Protein AF-0000000085028972 (afdb_homodimer)

Nearest PDB structures (foldseek):
  1zhv-assembly1_A  TM=8.668E-01  e=2.140E-11  Agrobacterium fabrum str. C58
  1zvp-assembly1_A  TM=7.893E-01  e=6.246E-07  Vibrio cholerae
  1zvp-assembly2_B  TM=7.884E-01  e=8.749E-07  Vibrio cholerae
  5gs9-assembly2_C  TM=8.565E-01  e=5.587E-06  Homo sapiens
  1zvp-assembly1_D  TM=7.682E-01  e=3.185E-06  Vibrio cholerae

Secondary structure (DSSP, 8-state):
--EEEE----EEEEE-S-STT---SSS-EEEEE-SS-EEEEEEGGG--S--SEEEEEEEEEEESSPPPTT-TTHHHHHHHHHHHTT---EEEE-SS-EEEEEEHHHHHHHHHHHHHTT-EE-/--EEEE----EEEEE-S-STT---SSS-EEEEE-SS-EEEEEEGGG--S--SEEEEEEEEEEESSPPPTT-TTHHHHHHHHHHHTT---EEEE-SS-EEEEEEHHHHHHHHHHHHHTT-EE-

InterPro domains:
  IPR016540 Uncharacterised conserved protein UCP008459 [PIRSF008459] (23-122)
  IPR027795 CASTOR, ACT domain [PF13840] (54-115)
  IPR045865 ACT-like domain [SSF55021] (1-54)
  IPR045865 ACT-like domain [SSF55021] (57-120)
  IPR051719 Cytosolic arginine sensor for mTORC1 [PTHR31131] (25-118)

Foldseek 3Di:
DWAKEWDPAWKKKFFAPDCVPADDPDADKDWDDDPVTTIIIGGPVRDDPHTPGMDTAKTKMWTPWFDDPPPPCPVVVLCVLCVVVVWDWDWDADRGTIMIMTGNVCVVVSVVSVVVVPYHYD/DWAKEWDPAWKKKFFAPDCVPADDPDADKDWDDDPVTTIIIGGPVRDDPHTPGMDTAKTKMWTPWFDDPPPPCPVVVLCVLCVVVVWDWDWDADRGTIMIMTGNVCVVVSVVSVVVVPYHYD

Structure (mmCIF, N/CA/C/O backbone):
data_AF-0000000085028972-model_v1
#
loop_
_entity.id
_entity.type
_entity.pdbx_description
1 polymer 'CASTOR ACT domain-containing protein'
#
loop_
_atom_site.group_PDB
_atom_site.id
_atom_site.type_symbol
_atom_site.label_atom_id
_atom_site.label_alt_id
_atom_site.label_comp_id
_atom_site.label_asym_id
_atom_site.label_entity_id
_atom_site.label_seq_id
_atom_site.pdbx_PDB_ins_code
_atom_site.Cartn_x
_atom_site.Cartn_y
_atom_site.Cartn_z
_atom_site.occupancy
_atom_site.B_iso_or_equiv
_atom_site.auth_seq_id
_atom_site.auth_comp_id
_atom_site.auth_asym_id
_atom_site.auth_atom_id
_atom_site.pdbx_PDB_model_num
ATOM 1 N N . MET A 1 1 ? -3.076 -4.469 -23.391 1 82.81 1 MET A N 1
ATOM 2 C CA . MET A 1 1 ? -1.844 -4.711 -22.656 1 82.81 1 MET A CA 1
ATOM 3 C C . MET A 1 1 ? -1.677 -3.695 -21.531 1 82.81 1 MET A C 1
ATOM 5 O O . MET A 1 1 ? -1.842 -2.494 -21.75 1 82.81 1 MET A O 1
ATOM 9 N N . MET A 1 2 ? -1.404 -4.203 -20.266 1 90.88 2 MET A N 1
ATOM 10 C CA . MET A 1 2 ? -1.214 -3.289 -19.156 1 90.88 2 MET A CA 1
ATOM 11 C C . MET A 1 2 ? 0.194 -2.701 -19.156 1 90.88 2 MET A C 1
ATOM 13 O O . MET A 1 2 ? 1.16 -3.398 -19.469 1 90.88 2 MET A O 1
ATOM 17 N N . ARG A 1 3 ? 0.329 -1.4 -18.922 1 95.19 3 ARG A N 1
ATOM 18 C CA . ARG A 1 3 ? 1.613 -0.709 -18.969 1 95.19 3 ARG A CA 1
ATOM 19 C C . ARG A 1 3 ? 2.068 -0.315 -17.562 1 95.19 3 ARG A C 1
ATOM 21 O O . ARG A 1 3 ? 1.25 0.074 -16.734 1 95.19 3 ARG A O 1
ATOM 28 N N . LEU A 1 4 ? 3.311 -0.374 -17.391 1 97.62 4 LEU A N 1
ATOM 29 C CA . LEU A 1 4 ? 3.973 0.024 -16.156 1 97.62 4 LEU A CA 1
ATOM 30 C C . LEU A 1 4 ? 4.895 1.215 -16.391 1 97.62 4 LEU A C 1
ATOM 32 O O . LEU A 1 4 ? 5.602 1.269 -17.406 1 97.62 4 LEU A O 1
ATOM 36 N N . LYS A 1 5 ? 4.828 2.211 -15.531 1 97.44 5 LYS A N 1
ATOM 37 C CA . LYS A 1 5 ? 5.684 3.391 -15.617 1 97.44 5 LYS A CA 1
ATOM 38 C C . LYS A 1 5 ? 6.727 3.396 -14.508 1 97.44 5 LYS A C 1
ATOM 40 O O . LYS A 1 5 ? 6.383 3.393 -13.328 1 97.44 5 LYS A O 1
ATOM 45 N N . LYS A 1 6 ? 7.969 3.469 -14.961 1 97.44 6 LYS A N 1
ATOM 46 C CA . LYS A 1 6 ? 9.078 3.541 -14.016 1 97.44 6 LYS A CA 1
ATOM 47 C C . LYS A 1 6 ? 9.156 4.922 -13.367 1 97.44 6 LYS A C 1
ATOM 49 O O . LYS A 1 6 ? 8.969 5.938 -14.039 1 97.44 6 LYS A O 1
ATOM 54 N N . MET A 1 7 ? 9.43 4.852 -12.078 1 97.25 7 MET A N 1
ATOM 55 C CA . MET A 1 7 ? 9.734 6.109 -11.398 1 97.25 7 MET A CA 1
ATOM 56 C C . MET A 1 7 ? 11.234 6.359 -11.359 1 97.25 7 MET A C 1
ATOM 58 O O . MET A 1 7 ? 12.016 5.438 -11.094 1 97.25 7 MET A O 1
ATOM 62 N N . ASP A 1 8 ? 11.641 7.504 -11.727 1 96 8 ASP A N 1
ATOM 63 C CA . ASP A 1 8 ? 13.055 7.863 -11.688 1 96 8 ASP A CA 1
ATOM 64 C C . ASP A 1 8 ? 13.422 8.477 -10.336 1 96 8 ASP A C 1
ATOM 66 O O . ASP A 1 8 ? 13.852 9.633 -10.266 1 96 8 ASP A O 1
ATOM 70 N N . LEU A 1 9 ? 13.273 7.754 -9.305 1 97.69 9 LEU A N 1
ATOM 71 C CA . LEU A 1 9 ? 13.555 8.18 -7.938 1 97.69 9 LEU A CA 1
ATOM 72 C C . LEU A 1 9 ? 14.242 7.078 -7.148 1 97.69 9 LEU A C 1
ATOM 74 O O . LEU A 1 9 ? 13.93 5.895 -7.324 1 97.69 9 LEU A O 1
ATOM 78 N N . ASP A 1 10 ? 15.25 7.457 -6.375 1 98.5 10 ASP A N 1
ATOM 79 C CA . ASP A 1 10 ? 15.75 6.582 -5.32 1 98.5 10 ASP A CA 1
ATOM 80 C C . ASP A 1 10 ? 14.93 6.75 -4.039 1 98.5 10 ASP A C 1
ATOM 82 O O . ASP A 1 10 ? 14.766 7.867 -3.541 1 98.5 10 ASP A O 1
ATOM 86 N N . LEU A 1 11 ? 14.484 5.617 -3.537 1 98.69 11 LEU A N 1
ATOM 87 C CA . LEU A 1 11 ? 13.539 5.719 -2.428 1 98.69 11 LEU A CA 1
ATOM 88 C C . LEU A 1 11 ? 14.086 5.023 -1.186 1 98.69 11 LEU A C 1
ATOM 90 O O . LEU A 1 11 ? 14.914 4.117 -1.289 1 98.69 11 LEU A O 1
ATOM 94 N N . THR A 1 12 ? 13.703 5.48 -0.103 1 98.56 12 THR A N 1
ATOM 95 C CA . THR A 1 12 ? 13.977 4.918 1.215 1 98.56 12 THR A CA 1
ATOM 96 C C . THR A 1 12 ? 12.68 4.59 1.946 1 98.56 12 THR A C 1
ATOM 98 O O . THR A 1 12 ? 11.719 5.355 1.893 1 98.56 12 THR A O 1
ATOM 101 N N . VAL A 1 13 ? 12.609 3.424 2.508 1 98.19 13 VAL A N 1
ATOM 102 C CA . VAL A 1 13 ? 11.555 3.047 3.438 1 98.19 13 VAL A CA 1
ATOM 103 C C . VAL A 1 13 ? 12.062 3.164 4.875 1 98.19 13 VAL A C 1
ATOM 105 O O . VAL A 1 13 ? 13.102 2.598 5.219 1 98.19 13 VAL A O 1
ATOM 108 N N . CYS A 1 14 ? 11.328 3.898 5.73 1 98.25 14 CYS A N 1
ATOM 109 C CA . CYS A 1 14 ? 11.812 4.07 7.094 1 98.25 14 CYS A CA 1
ATOM 110 C C . CYS A 1 14 ? 10.656 4.281 8.062 1 98.25 14 CYS A C 1
ATOM 112 O O . CYS A 1 14 ? 9.508 4.418 7.648 1 98.25 14 CYS A O 1
ATOM 114 N N . LYS A 1 15 ? 10.977 4.156 9.328 1 98 15 LYS A N 1
ATOM 115 C CA . LYS A 1 15 ? 10.094 4.523 10.422 1 98 15 LYS A CA 1
ATOM 116 C C . LYS A 1 15 ? 10.547 5.816 11.094 1 98 15 LYS A C 1
ATOM 118 O O . LYS A 1 15 ? 11.75 6.02 11.312 1 98 15 LYS A O 1
ATOM 123 N N . VAL A 1 16 ? 9.57 6.688 11.344 1 98 16 VAL A N 1
ATOM 124 C CA . VAL A 1 16 ? 9.914 7.941 12.008 1 98 16 VAL A CA 1
ATOM 12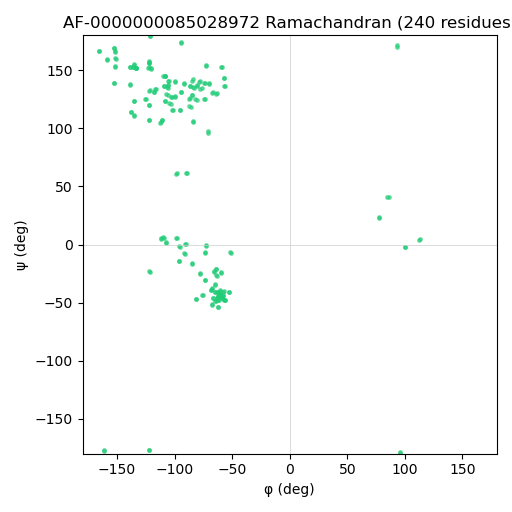5 C C . VAL A 1 16 ? 9.102 8.078 13.297 1 98 16 VAL A C 1
ATOM 127 O O . VAL A 1 16 ? 8 7.531 13.406 1 98 16 VAL A O 1
ATOM 130 N N . PRO A 1 17 ? 9.617 8.781 14.266 1 97.06 17 PRO A N 1
ATOM 131 C CA . PRO A 1 17 ? 8.93 8.906 15.555 1 97.06 17 PRO A CA 1
ATOM 132 C C . PRO A 1 17 ? 7.773 9.898 15.516 1 97.06 17 PRO A C 1
ATOM 134 O O . PRO A 1 17 ? 6.855 9.82 16.328 1 97.06 17 PRO A O 1
ATOM 137 N N . THR A 1 18 ? 7.793 10.859 14.617 1 95.81 18 THR A N 1
ATOM 138 C CA . THR A 1 18 ? 6.762 11.891 14.547 1 95.81 18 THR A CA 1
ATOM 139 C C . THR A 1 18 ? 6.617 12.414 13.117 1 95.81 18 THR A C 1
ATOM 141 O O . THR A 1 18 ? 7.566 12.367 12.336 1 95.81 18 THR A O 1
ATOM 144 N N . ILE A 1 19 ? 5.492 12.867 12.836 1 94.44 19 ILE A N 1
ATOM 145 C CA . ILE A 1 19 ? 5.219 13.414 11.508 1 94.44 19 ILE A CA 1
ATOM 146 C C . ILE A 1 19 ? 5.66 14.875 11.453 1 94.44 19 ILE A C 1
ATOM 148 O O . ILE A 1 19 ? 5.797 15.453 10.375 1 94.44 19 ILE A O 1
ATOM 152 N N . ARG A 1 20 ? 5.871 15.484 12.594 1 89.06 20 ARG A N 1
ATOM 153 C CA . ARG A 1 20 ? 6.09 16.922 12.711 1 89.06 20 ARG A CA 1
ATOM 154 C C . ARG A 1 20 ? 7.387 17.328 12.031 1 89.06 20 ARG A C 1
ATOM 156 O O . ARG A 1 20 ? 7.527 18.484 11.594 1 89.06 20 ARG A O 1
ATOM 163 N N . GLU A 1 21 ? 8.297 16.469 11.852 1 87.38 21 GLU A N 1
ATOM 164 C CA . GLU A 1 21 ? 9.594 16.828 11.297 1 87.38 21 GLU A CA 1
ATOM 165 C C . GLU A 1 21 ? 9.641 16.562 9.789 1 87.38 21 GLU A C 1
ATOM 167 O O . GLU A 1 21 ? 10.641 16.859 9.133 1 87.38 21 GLU A O 1
ATOM 172 N N . LEU A 1 22 ? 8.57 16.047 9.266 1 92.31 22 LEU A N 1
ATOM 173 C CA . LEU A 1 22 ? 8.547 15.711 7.852 1 92.31 22 LEU A CA 1
ATOM 174 C C . LEU A 1 22 ? 8.141 16.906 7.004 1 92.31 22 LEU A C 1
ATOM 176 O O . LEU A 1 22 ? 7.305 17.719 7.422 1 92.31 22 LEU A O 1
ATOM 180 N N . THR A 1 23 ? 8.812 17.109 5.938 1 90.12 23 THR A N 1
ATOM 181 C CA . THR A 1 23 ? 8.406 18.078 4.926 1 90.12 23 THR A CA 1
ATOM 182 C C . THR A 1 23 ? 7.391 17.469 3.965 1 90.12 23 THR A C 1
ATOM 184 O O . THR A 1 23 ? 7.762 16.734 3.053 1 90.12 23 THR A O 1
ATOM 187 N N . LEU A 1 24 ? 6.141 17.875 4.121 1 92.81 24 LEU A N 1
ATOM 188 C CA . LEU A 1 24 ? 5.082 17.156 3.414 1 92.81 24 LEU A CA 1
ATOM 189 C C . LEU A 1 24 ? 4.492 18.031 2.307 1 92.81 24 LEU A C 1
ATOM 191 O O . LEU A 1 24 ? 3.537 17.625 1.638 1 92.81 24 LEU A O 1
ATOM 195 N N . ASP A 1 25 ? 5.066 19.172 2.066 1 88.62 25 ASP A N 1
ATOM 196 C CA . ASP A 1 25 ? 4.48 20.094 1.103 1 88.62 25 ASP A CA 1
ATOM 197 C C . ASP A 1 25 ? 5.051 19.875 -0.296 1 88.62 25 ASP A C 1
ATOM 199 O O . ASP A 1 25 ? 4.555 20.422 -1.274 1 88.62 25 ASP A O 1
ATOM 203 N N . GLN A 1 26 ? 6.039 19.047 -0.382 1 89.56 26 GLN A N 1
ATOM 204 C CA . GLN A 1 26 ? 6.625 18.766 -1.689 1 89.56 26 GLN A CA 1
ATOM 205 C C . GLN A 1 26 ? 7.223 17.375 -1.744 1 89.56 26 GLN A C 1
ATOM 207 O O . GLN A 1 26 ? 7.457 16.75 -0.706 1 89.56 26 GLN A O 1
ATOM 212 N N . GLY A 1 27 ? 7.391 16.906 -3.02 1 94.31 27 GLY A N 1
ATOM 213 C CA . GLY A 1 27 ? 8.102 15.648 -3.215 1 94.31 27 GLY A CA 1
ATOM 214 C C . GLY A 1 27 ? 7.172 14.453 -3.34 1 94.31 27 GLY A C 1
ATOM 215 O O . GLY A 1 27 ? 5.957 14.617 -3.479 1 94.31 27 GLY A O 1
ATOM 216 N N . PHE A 1 28 ? 7.719 13.297 -3.484 1 98 28 PHE A N 1
ATOM 217 C CA . PHE A 1 28 ? 7.09 11.984 -3.609 1 98 28 PHE A CA 1
ATOM 218 C C . PHE A 1 28 ? 7.227 11.195 -2.316 1 98 28 PHE A C 1
ATOM 220 O O . PHE A 1 28 ? 8.336 10.961 -1.838 1 98 28 PHE A O 1
ATOM 227 N N . TYR A 1 29 ? 6.062 10.789 -1.719 1 98.5 29 TYR A N 1
ATOM 228 C CA . TYR A 1 29 ? 6.18 10.016 -0.49 1 98.5 29 TYR A CA 1
ATOM 229 C C . TYR A 1 29 ? 4.91 9.211 -0.226 1 98.5 29 TYR A C 1
ATOM 231 O O . TYR A 1 29 ? 3.854 9.508 -0.792 1 98.5 29 TYR A O 1
ATOM 239 N N . PHE A 1 30 ? 5.012 8.227 0.544 1 98.69 30 PHE A N 1
ATOM 240 C CA . PHE A 1 30 ? 3.924 7.469 1.151 1 98.69 30 PHE A CA 1
ATOM 241 C C . PHE A 1 30 ? 4.082 7.414 2.666 1 98.69 30 PHE A C 1
ATOM 243 O O . PHE A 1 30 ? 5.137 7.016 3.17 1 98.69 30 PHE A O 1
ATOM 250 N N . ILE A 1 31 ? 3.068 7.824 3.357 1 98.5 31 ILE A N 1
ATOM 251 C CA . ILE A 1 31 ? 3.082 7.785 4.816 1 98.5 31 ILE A CA 1
ATOM 252 C C . ILE A 1 31 ? 1.978 6.863 5.32 1 98.5 31 ILE A C 1
ATOM 254 O O . ILE A 1 31 ? 0.859 6.879 4.801 1 98.5 31 ILE A O 1
ATOM 258 N N . GLY A 1 32 ? 2.309 6.023 6.18 1 98.38 32 GLY A N 1
ATOM 259 C CA . GLY A 1 32 ? 1.336 5.238 6.922 1 98.38 32 GLY A CA 1
ATOM 260 C C . GLY A 1 32 ? 1.451 5.406 8.422 1 98.38 32 GLY A C 1
ATOM 261 O O . GLY A 1 32 ? 2.443 4.992 9.023 1 98.38 32 GLY A O 1
ATOM 262 N N . ARG A 1 33 ? 0.514 6.105 9.008 1 98.19 33 ARG A N 1
ATOM 263 C CA . ARG A 1 33 ? 0.41 6.176 10.469 1 98.19 33 ARG A CA 1
ATOM 264 C C . ARG A 1 33 ? -0.585 5.148 10.992 1 98.19 33 ARG A C 1
ATOM 266 O O . ARG A 1 33 ? -1.771 5.195 10.656 1 98.19 33 ARG A O 1
ATOM 273 N N . THR A 1 34 ? -0.071 4.234 11.75 1 97.56 34 THR A N 1
ATOM 274 C CA . THR A 1 34 ? -0.887 3.176 12.336 1 97.56 34 THR A CA 1
ATOM 275 C C . THR A 1 34 ? -0.775 3.188 13.859 1 97.56 34 THR A C 1
ATOM 277 O O . THR A 1 34 ? -0.253 4.141 14.438 1 97.56 34 THR A O 1
ATOM 280 N N . ASP A 1 35 ? -1.443 2.195 14.484 1 96.12 35 ASP A N 1
ATOM 281 C CA . ASP A 1 35 ? -1.335 2.074 15.93 1 96.12 35 ASP A CA 1
ATOM 282 C C . ASP A 1 35 ? 0.04 1.548 16.344 1 96.12 35 ASP A C 1
ATOM 284 O O . ASP A 1 35 ? 0.39 1.555 17.516 1 96.12 35 ASP A O 1
ATOM 288 N N . GLU A 1 36 ? 0.914 1.255 15.367 1 95.5 36 GLU A N 1
ATOM 289 C CA . GLU A 1 36 ? 2.17 0.588 15.695 1 95.5 36 GLU A CA 1
ATOM 290 C C . GLU A 1 36 ? 3.369 1.419 15.25 1 95.5 36 GLU A C 1
ATOM 292 O O . GLU A 1 36 ? 4.461 1.293 15.812 1 95.5 36 GLU A O 1
ATOM 297 N N . GLU A 1 37 ? 3.133 2.229 14.32 1 97.31 37 GLU A N 1
ATOM 298 C CA . GLU A 1 37 ? 4.277 2.914 13.727 1 97.31 37 GLU A CA 1
ATOM 299 C C . GLU A 1 37 ? 3.834 4.102 12.883 1 97.31 37 GLU A C 1
ATOM 301 O O . GLU A 1 37 ? 2.641 4.281 12.625 1 97.31 37 GLU A O 1
ATOM 306 N N . ILE A 1 38 ? 4.816 4.914 12.555 1 98 38 ILE A N 1
ATOM 307 C CA . ILE A 1 38 ? 4.746 5.812 11.406 1 98 38 ILE A CA 1
ATOM 308 C C . ILE A 1 38 ? 5.742 5.363 10.336 1 98 38 ILE A C 1
ATOM 310 O O . ILE A 1 38 ? 6.953 5.539 10.5 1 98 38 ILE A O 1
ATOM 314 N N . SER A 1 39 ? 5.203 4.773 9.305 1 98.12 39 SER A N 1
ATOM 315 C CA . SER A 1 39 ? 5.996 4.305 8.18 1 98.12 39 SER A CA 1
ATOM 316 C C . SER A 1 39 ? 6.102 5.375 7.094 1 98.12 39 SER A C 1
ATOM 318 O O . SER A 1 39 ? 5.121 6.059 6.797 1 98.12 39 SER A O 1
ATOM 320 N N . LEU A 1 40 ? 7.281 5.508 6.535 1 98.31 40 LEU A N 1
ATOM 321 C CA . LEU A 1 40 ? 7.52 6.527 5.516 1 98.31 40 LEU A CA 1
ATOM 322 C C . LEU A 1 40 ? 8.312 5.953 4.348 1 98.31 40 LEU A C 1
ATOM 324 O O . LEU A 1 40 ? 9.328 5.281 4.551 1 98.31 40 LEU A O 1
ATOM 328 N N . VAL A 1 41 ? 7.797 6.059 3.197 1 98.62 41 VAL A N 1
ATOM 329 C CA . VAL A 1 41 ? 8.555 5.93 1.957 1 98.62 41 VAL A CA 1
ATOM 330 C C . VAL A 1 41 ? 8.797 7.312 1.357 1 98.62 41 VAL A C 1
ATOM 332 O O . VAL A 1 41 ? 7.859 8.094 1.188 1 98.62 41 VAL A O 1
ATOM 335 N N . CYS A 1 42 ? 10.016 7.648 1.064 1 98.44 42 CYS A N 1
ATOM 336 C CA . CYS A 1 42 ? 10.32 8.953 0.485 1 98.44 42 CYS A CA 1
ATOM 337 C C . CYS A 1 42 ? 11.578 8.891 -0.368 1 98.44 42 CYS A C 1
ATOM 339 O O . CYS A 1 42 ? 12.242 7.855 -0.426 1 98.44 42 CYS A O 1
ATOM 341 N N . GLU A 1 43 ? 11.781 10 -1.112 1 98.19 43 GLU A N 1
ATOM 342 C CA . GLU A 1 43 ? 13.055 10.109 -1.817 1 98.19 43 GLU A CA 1
ATOM 343 C C . GLU A 1 43 ? 14.234 10.008 -0.851 1 98.19 43 GLU A C 1
ATOM 345 O O . GLU A 1 43 ? 14.227 10.633 0.21 1 98.19 43 GLU A O 1
ATOM 350 N N . THR A 1 44 ? 15.195 9.273 -1.229 1 98.12 44 THR A N 1
ATOM 351 C CA . THR A 1 44 ? 16.297 8.961 -0.333 1 98.12 44 THR A CA 1
ATOM 352 C C . THR A 1 44 ? 16.969 10.242 0.168 1 98.12 44 THR A C 1
ATOM 354 O O . THR A 1 44 ? 17.312 10.352 1.347 1 98.12 44 THR A O 1
ATOM 357 N N . ASP A 1 45 ? 17.141 11.234 -0.653 1 96.31 45 ASP A N 1
ATOM 358 C CA . ASP A 1 45 ? 17.828 12.477 -0.293 1 96.31 45 ASP A CA 1
ATOM 359 C C . ASP A 1 45 ? 16.953 13.336 0.619 1 96.31 45 ASP A C 1
ATOM 361 O O . ASP A 1 45 ? 17.422 14.32 1.188 1 96.31 45 ASP A O 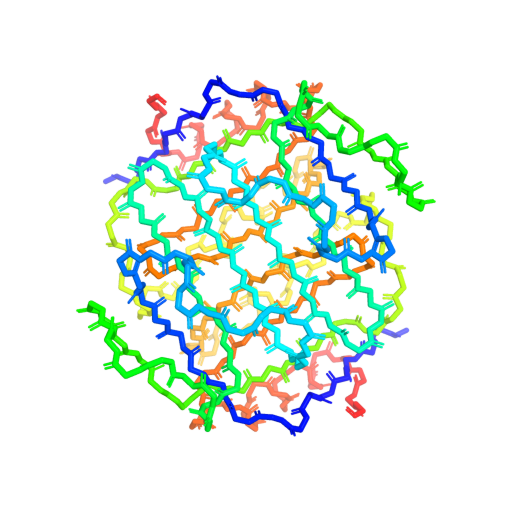1
ATOM 365 N N . ARG A 1 46 ? 15.727 12.93 0.82 1 95.88 46 ARG A N 1
ATOM 366 C CA . ARG A 1 46 ? 14.812 13.695 1.656 1 95.88 46 ARG A CA 1
ATOM 367 C C . ARG A 1 46 ? 14.484 12.938 2.941 1 95.88 46 ARG A C 1
ATOM 369 O O . ARG A 1 46 ? 13.633 13.367 3.721 1 95.88 46 ARG A O 1
ATOM 376 N N . THR A 1 47 ? 15.086 11.867 3.15 1 96.75 47 THR A N 1
ATOM 377 C CA . THR A 1 47 ? 14.828 11.055 4.332 1 96.75 47 THR A CA 1
ATOM 378 C C . THR A 1 47 ? 15.211 11.805 5.602 1 96.75 47 THR A C 1
ATOM 380 O O . THR A 1 47 ? 16.312 12.367 5.688 1 96.75 47 THR A O 1
ATOM 383 N N . PRO A 1 48 ? 14.297 11.82 6.523 1 96.19 48 PRO A N 1
A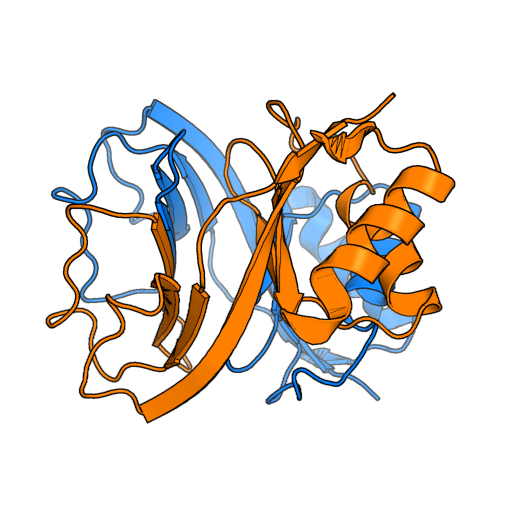TOM 384 C CA . PRO A 1 48 ? 14.617 12.508 7.777 1 96.19 48 PRO A CA 1
ATOM 385 C C . PRO A 1 48 ? 15.844 11.914 8.477 1 96.19 48 PRO A C 1
ATOM 387 O O . PRO A 1 48 ? 16.109 10.719 8.359 1 96.19 48 PRO A O 1
ATOM 390 N N . ALA A 1 49 ? 16.484 12.781 9.227 1 93.44 49 ALA A N 1
ATOM 391 C CA . ALA A 1 49 ? 17.688 12.359 9.945 1 93.44 49 ALA A CA 1
ATOM 392 C C . ALA A 1 49 ? 17.344 11.477 11.133 1 93.44 49 ALA A C 1
ATOM 394 O O . ALA A 1 49 ? 18.094 10.57 11.492 1 93.44 49 ALA A O 1
ATOM 395 N N . ASN A 1 50 ? 16.219 11.672 11.742 1 95.06 50 ASN A N 1
ATOM 396 C CA . ASN A 1 50 ? 15.836 10.977 12.961 1 95.06 50 ASN A CA 1
ATOM 397 C C . ASN A 1 50 ? 14.914 9.797 12.672 1 95.06 50 ASN A C 1
ATOM 399 O O . ASN A 1 50 ? 13.828 9.695 13.242 1 95.06 50 ASN A O 1
ATOM 403 N N . THR A 1 51 ? 15.406 8.867 11.922 1 97.19 51 THR A N 1
ATOM 404 C CA . THR A 1 51 ? 14.633 7.656 11.672 1 97.19 51 THR A CA 1
ATOM 405 C C . THR A 1 51 ? 14.828 6.645 12.797 1 97.19 51 THR A C 1
ATOM 407 O O . THR A 1 51 ? 15.914 6.559 13.375 1 97.19 51 THR A O 1
ATOM 410 N N . LEU A 1 52 ? 13.758 5.969 13.125 1 97.69 52 LEU A N 1
ATOM 411 C CA . LEU A 1 52 ? 13.859 4.863 14.07 1 97.69 52 LEU A CA 1
ATOM 412 C C . LEU A 1 52 ? 14.453 3.627 13.414 1 97.69 52 LEU A C 1
ATOM 414 O O . LEU A 1 52 ? 15.219 2.893 14.039 1 97.69 52 LEU A O 1
ATOM 418 N N . GLU A 1 53 ? 14.047 3.279 12.234 1 97.25 53 GLU A N 1
ATOM 419 C CA . GLU A 1 53 ? 14.539 2.256 11.32 1 97.25 53 GLU A CA 1
ATOM 420 C C . GLU A 1 53 ? 14.555 2.762 9.875 1 97.25 53 GLU A C 1
ATOM 422 O O . GLU A 1 53 ? 13.797 3.666 9.523 1 97.25 53 GLU A O 1
ATOM 427 N N . ARG A 1 54 ? 15.445 2.178 9.141 1 97.19 54 ARG A N 1
ATOM 428 C CA . ARG A 1 54 ? 15.625 2.703 7.785 1 97.19 54 ARG A CA 1
ATOM 429 C C . ARG A 1 54 ? 16.141 1.62 6.844 1 97.19 54 ARG A C 1
ATOM 431 O O . ARG 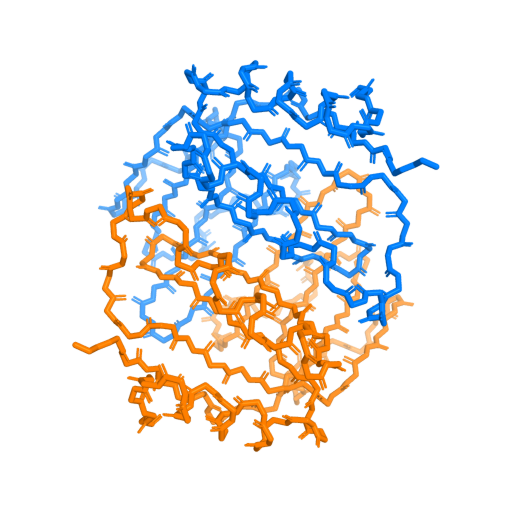A 1 54 ? 16.953 0.782 7.234 1 97.19 54 ARG A O 1
ATOM 438 N N . ASP A 1 55 ? 15.656 1.572 5.707 1 97.19 55 ASP A N 1
ATOM 439 C CA . ASP A 1 55 ? 16.078 0.677 4.637 1 97.19 55 ASP A CA 1
ATOM 440 C C . ASP A 1 55 ? 16.141 1.409 3.299 1 97.19 55 ASP A C 1
ATOM 442 O O . ASP A 1 55 ? 15.109 1.849 2.781 1 97.19 55 ASP A O 1
ATOM 446 N N . ASP A 1 56 ? 17.281 1.571 2.738 1 97.81 56 ASP A N 1
ATOM 447 C CA . ASP A 1 56 ? 17.516 2.318 1.505 1 97.81 56 ASP A CA 1
ATOM 448 C C . ASP A 1 56 ? 17.5 1.392 0.292 1 97.81 56 ASP A C 1
ATOM 450 O O . ASP A 1 56 ? 17.422 0.169 0.438 1 97.81 56 ASP A O 1
ATOM 454 N N . GLY A 1 57 ? 17.578 2.004 -0.869 1 98.06 57 GLY A N 1
ATOM 455 C CA . GLY A 1 57 ? 17.828 1.273 -2.098 1 98.06 57 GLY A CA 1
ATOM 456 C C . GLY A 1 57 ? 16.578 0.694 -2.727 1 98.06 57 GLY A C 1
ATOM 457 O O . GLY A 1 57 ? 16.578 -0.451 -3.184 1 98.06 57 GLY A O 1
ATOM 458 N N . TRP A 1 58 ? 15.586 1.456 -2.701 1 98.25 58 TRP A N 1
ATOM 459 C CA . TRP A 1 58 ? 14.336 1.021 -3.328 1 98.25 58 TRP A CA 1
ATOM 460 C C . TRP A 1 58 ? 14.07 1.807 -4.609 1 98.25 58 TRP A C 1
ATOM 462 O O . TRP A 1 58 ? 14.422 2.984 -4.707 1 98.25 58 TRP A O 1
ATOM 472 N N . LYS A 1 59 ? 13.508 1.145 -5.551 1 98.69 59 LYS A N 1
ATOM 473 C CA . LYS A 1 59 ? 12.969 1.71 -6.785 1 98.69 59 LYS A CA 1
ATOM 474 C C . LYS A 1 59 ? 11.492 1.382 -6.941 1 98.69 59 LYS A C 1
ATOM 476 O O . LYS A 1 59 ? 11 0.408 -6.363 1 98.69 59 LYS A O 1
ATOM 481 N N . ALA A 1 60 ? 10.828 2.219 -7.707 1 98.62 60 ALA A N 1
ATOM 482 C CA . ALA A 1 60 ? 9.391 2.014 -7.805 1 98.62 60 ALA A CA 1
ATOM 483 C C . ALA A 1 60 ? 8.922 2.078 -9.258 1 98.62 60 ALA A C 1
ATOM 485 O O . ALA A 1 60 ? 9.562 2.723 -10.094 1 98.62 60 ALA A O 1
ATOM 486 N N . PHE A 1 61 ? 7.859 1.392 -9.539 1 98.5 61 PHE A N 1
ATOM 487 C CA . PHE A 1 61 ? 7.043 1.572 -10.734 1 98.5 61 PHE A CA 1
ATOM 488 C C . PHE A 1 61 ? 5.562 1.562 -10.391 1 98.5 61 PHE A C 1
ATOM 490 O O . PHE A 1 61 ? 5.176 1.104 -9.312 1 98.5 61 PHE A O 1
ATOM 497 N N . ARG A 1 62 ? 4.809 2.158 -11.164 1 97.75 62 ARG A N 1
ATOM 498 C CA . ARG A 1 62 ? 3.361 2.133 -10.969 1 97.75 62 ARG A CA 1
ATOM 499 C C . ARG A 1 62 ? 2.656 1.567 -12.203 1 97.75 62 ARG A C 1
ATOM 501 O O . ARG A 1 62 ? 3.23 1.527 -13.289 1 97.75 62 ARG A O 1
ATOM 508 N N . ILE A 1 63 ? 1.459 1.069 -12.008 1 95.31 63 ILE A N 1
ATOM 509 C CA . ILE A 1 63 ? 0.593 0.704 -13.125 1 95.31 63 ILE A CA 1
ATOM 510 C C . ILE A 1 63 ? 0.039 1.966 -13.781 1 95.31 63 ILE A C 1
ATOM 512 O O . ILE A 1 63 ? -0.545 2.818 -13.109 1 95.31 63 ILE A O 1
ATOM 516 N N . GLU A 1 64 ? 0.256 2.062 -15.062 1 93.69 64 GLU A N 1
ATOM 517 C CA . GLU A 1 64 ? -0.173 3.264 -15.773 1 93.69 64 GLU A CA 1
ATOM 518 C C . GLU A 1 64 ? -1.694 3.33 -15.875 1 93.69 64 GLU A C 1
ATOM 520 O O . GLU A 1 64 ? -2.344 2.338 -16.219 1 93.69 64 GLU A O 1
ATOM 525 N N . GLY A 1 65 ? -2.203 4.516 -15.664 1 87.25 65 GLY A N 1
ATOM 526 C CA . GLY A 1 65 ? -3.635 4.75 -15.75 1 87.25 65 GLY A CA 1
ATOM 527 C C . GLY A 1 65 ? -4.344 4.633 -14.414 1 87.25 65 GLY A C 1
ATOM 528 O O . GLY A 1 65 ? -3.713 4.34 -13.398 1 87.25 65 GLY A O 1
ATOM 529 N N . ILE A 1 66 ? -5.656 5.07 -14.484 1 83.19 66 ILE A N 1
ATOM 530 C CA . ILE A 1 66 ? -6.516 4.961 -13.305 1 83.19 66 ILE A CA 1
ATOM 531 C C . ILE A 1 66 ? -7.156 3.576 -13.258 1 83.19 66 ILE A C 1
ATOM 533 O O . ILE A 1 66 ? -7.746 3.125 -14.242 1 83.19 66 ILE A O 1
ATOM 537 N N . LEU A 1 67 ? -6.824 2.904 -12.195 1 80.31 67 LEU A N 1
ATOM 538 C CA . LEU A 1 67 ? -7.414 1.584 -12 1 80.31 67 LEU A CA 1
ATOM 539 C C . LEU A 1 67 ? -8.758 1.688 -11.289 1 80.31 67 LEU A C 1
ATOM 541 O O . LEU A 1 67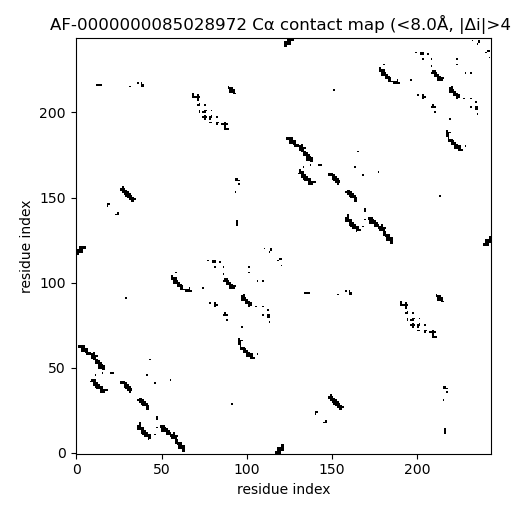 ? -8.922 2.502 -10.375 1 80.31 67 LEU A O 1
ATOM 545 N N . ASP A 1 68 ? -9.688 1.103 -11.922 1 75.69 68 ASP A N 1
ATOM 546 C CA . ASP A 1 68 ? -10.945 0.963 -11.203 1 75.69 68 ASP A CA 1
ATOM 547 C C . ASP A 1 68 ? -10.805 0.001 -10.031 1 75.69 68 ASP A C 1
ATOM 549 O O . ASP A 1 68 ? -10.164 -1.046 -10.148 1 75.69 68 ASP A O 1
ATOM 553 N N . PHE A 1 69 ? -11.266 0.444 -8.836 1 70.06 69 PHE A N 1
ATOM 554 C CA . PHE A 1 69 ? -11.203 -0.386 -7.641 1 70.06 69 PHE A CA 1
ATOM 555 C C . PHE A 1 69 ? -11.797 -1.766 -7.906 1 70.06 69 PHE A C 1
ATOM 557 O O . PHE A 1 69 ? -11.539 -2.711 -7.16 1 70.06 69 PHE A O 1
ATOM 564 N N . SER A 1 70 ? -12.305 -1.795 -9.016 1 62.75 70 SER A N 1
ATOM 565 C CA . SER A 1 70 ? -12.977 -3.047 -9.344 1 62.75 70 SER A CA 1
ATOM 566 C C . SER A 1 70 ? -12.062 -3.973 -10.141 1 62.75 70 SER A C 1
ATOM 568 O O . SER A 1 70 ? -12.352 -5.16 -10.289 1 62.75 70 SER A O 1
ATOM 570 N N . LEU A 1 71 ? -11.07 -3.379 -10.57 1 71.19 71 LEU A N 1
ATOM 571 C CA . LEU A 1 71 ? -10.18 -4.273 -11.312 1 71.19 71 LEU A CA 1
ATOM 572 C C . LEU A 1 71 ? -9.477 -5.242 -10.367 1 71.19 71 LEU A C 1
ATOM 574 O O . LEU A 1 71 ? -8.375 -4.969 -9.898 1 71.19 71 LEU A O 1
ATOM 578 N N . ILE A 1 72 ? -10.055 -6.34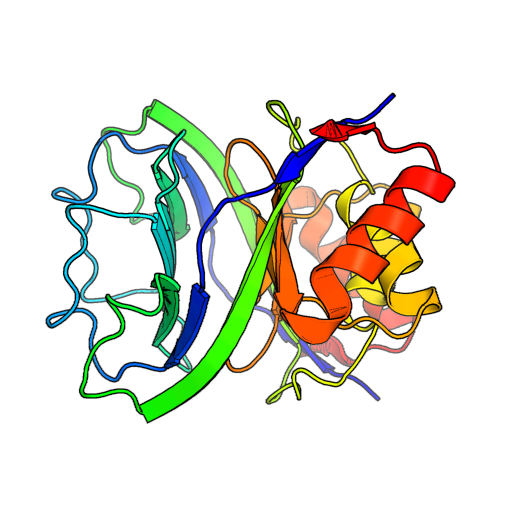4 -10.289 1 82.12 72 ILE A N 1
ATOM 579 C CA . ILE A 1 72 ? -9.727 -7.398 -9.336 1 82.12 72 ILE A CA 1
ATOM 580 C C . ILE A 1 72 ? -8.516 -8.188 -9.828 1 82.12 72 ILE A C 1
ATOM 582 O O . ILE A 1 72 ? -8.445 -8.562 -11 1 82.12 72 ILE A O 1
ATOM 586 N N . GLY A 1 73 ? -7.504 -8.25 -8.992 1 90.38 73 GLY A N 1
ATOM 587 C CA . GLY A 1 73 ? -6.473 -9.25 -9.195 1 90.38 73 GLY A CA 1
ATOM 588 C C . GLY A 1 73 ? -5.23 -8.695 -9.867 1 90.38 73 GLY A C 1
ATOM 589 O O . GLY A 1 73 ? -4.273 -9.438 -10.117 1 90.38 73 GLY A O 1
ATOM 590 N N . ILE A 1 74 ? -5.242 -7.453 -10.203 1 91.62 74 ILE A N 1
ATOM 591 C CA . ILE A 1 74 ? -4.098 -6.867 -10.891 1 91.62 74 ILE A CA 1
ATOM 592 C C . ILE A 1 74 ? -2.863 -6.934 -10 1 91.62 74 ILE A C 1
ATOM 594 O O . ILE A 1 74 ? -1.82 -7.449 -10.406 1 91.62 74 ILE A O 1
ATOM 598 N N . LEU A 1 75 ? -3.02 -6.41 -8.805 1 94.12 75 LEU A N 1
ATOM 599 C CA . LEU A 1 75 ? -1.89 -6.438 -7.883 1 94.12 75 LEU A CA 1
ATOM 600 C C . LEU A 1 75 ? -1.46 -7.871 -7.594 1 94.12 75 LEU A C 1
ATOM 602 O O . LEU A 1 75 ? -0.264 -8.164 -7.508 1 94.12 75 LEU A O 1
ATOM 606 N N . SER A 1 76 ? -2.424 -8.742 -7.453 1 94.75 76 SER A N 1
ATOM 607 C CA . SER A 1 76 ? -2.125 -10.148 -7.18 1 94.75 76 SER A CA 1
ATOM 608 C C . SER A 1 76 ? -1.297 -10.766 -8.297 1 94.75 76 SER A C 1
ATOM 610 O O . SER A 1 76 ? -0.358 -11.523 -8.039 1 94.75 76 SER A O 1
ATOM 612 N N . LYS A 1 77 ? -1.651 -10.492 -9.469 1 95.06 77 LYS A N 1
ATOM 613 C CA . LYS A 1 77 ? -0.935 -11.047 -10.617 1 95.06 77 LYS A CA 1
ATOM 614 C C . LYS A 1 77 ? 0.5 -10.523 -10.672 1 95.06 77 LYS A C 1
ATOM 616 O O . LYS A 1 77 ? 1.441 -11.312 -10.812 1 95.06 77 LYS A O 1
ATOM 621 N N . LEU A 1 78 ? 0.668 -9.227 -10.539 1 95.94 78 LEU A N 1
ATOM 622 C CA . LEU A 1 78 ? 1.995 -8.625 -10.586 1 95.94 78 LEU A CA 1
ATOM 623 C C . LEU A 1 78 ? 2.867 -9.148 -9.445 1 95.94 78 LEU A C 1
ATOM 625 O O . LEU A 1 78 ? 4.023 -9.523 -9.672 1 95.94 78 LEU A O 1
ATOM 629 N N . SER A 1 79 ? 2.273 -9.125 -8.266 1 95.94 79 SER A N 1
ATOM 630 C CA . SER A 1 79 ? 3.033 -9.57 -7.102 1 95.94 79 SER A CA 1
ATOM 631 C C . SER A 1 79 ? 3.385 -11.055 -7.207 1 95.94 79 SER A C 1
ATOM 633 O O . SER A 1 79 ? 4.461 -11.477 -6.777 1 95.94 79 SER A O 1
ATOM 635 N N . SER A 1 80 ? 2.506 -11.867 -7.805 1 96.31 80 SER A N 1
ATOM 636 C CA . SER A 1 80 ? 2.764 -13.289 -7.984 1 96.31 80 SER A CA 1
ATOM 637 C C . SER A 1 80 ? 3.914 -13.523 -8.961 1 96.31 80 SER A C 1
ATOM 639 O O . SER A 1 80 ? 4.781 -14.367 -8.711 1 96.31 80 SER A O 1
ATOM 641 N N . ILE A 1 81 ? 3.902 -12.867 -10.023 1 97.44 81 ILE A N 1
ATOM 642 C CA . ILE A 1 81 ? 4.961 -12.977 -11.023 1 97.44 81 ILE A CA 1
ATOM 643 C C . ILE A 1 81 ? 6.312 -12.672 -10.383 1 97.44 81 ILE A C 1
ATOM 645 O O . ILE A 1 81 ? 7.277 -13.414 -10.57 1 97.44 81 ILE A O 1
ATOM 649 N N . LEU A 1 82 ? 6.391 -11.578 -9.617 1 97.31 82 LEU A N 1
ATOM 650 C CA . LEU A 1 82 ? 7.641 -11.164 -8.992 1 97.31 82 LEU A CA 1
ATOM 651 C C . LEU A 1 82 ? 8.062 -12.148 -7.906 1 97.31 82 LEU A C 1
ATOM 653 O O . LEU A 1 82 ? 9.242 -12.477 -7.785 1 97.31 82 LEU A O 1
ATOM 657 N N . ALA A 1 83 ? 7.07 -12.625 -7.16 1 95.88 83 ALA A N 1
ATOM 658 C CA . ALA A 1 83 ? 7.355 -13.594 -6.109 1 95.88 83 ALA A CA 1
ATOM 659 C C . ALA A 1 83 ? 7.93 -14.883 -6.691 1 95.88 83 ALA A C 1
ATOM 661 O O . ALA A 1 83 ? 8.828 -15.492 -6.102 1 95.88 83 ALA A O 1
ATOM 662 N N . GLU A 1 84 ? 7.406 -15.32 -7.781 1 96 84 GLU A N 1
ATOM 663 C CA . GLU A 1 84 ? 7.887 -16.531 -8.453 1 96 84 GLU A CA 1
ATOM 664 C C . GLU A 1 84 ? 9.359 -16.391 -8.836 1 96 84 GLU A C 1
ATOM 666 O O . GLU A 1 84 ? 10.07 -17.406 -8.93 1 96 84 GLU A O 1
ATOM 671 N N . GLU A 1 85 ? 9.852 -15.195 -8.992 1 96 85 GLU A N 1
ATOM 672 C CA . GLU A 1 85 ? 11.242 -14.93 -9.359 1 96 85 GLU A CA 1
ATOM 673 C C . GLU A 1 85 ? 12.078 -14.578 -8.133 1 96 85 GLU A C 1
ATOM 675 O O . GLU A 1 85 ? 13.219 -14.133 -8.258 1 96 85 GLU A O 1
ATOM 680 N N . GLY A 1 86 ? 11.453 -14.688 -7.004 1 94.94 86 GLY A N 1
ATOM 681 C CA . GLY A 1 86 ? 12.164 -14.43 -5.762 1 94.94 86 GLY A CA 1
ATOM 682 C C . GLY A 1 86 ? 12.352 -12.953 -5.484 1 94.94 86 GLY A C 1
ATOM 683 O O . GLY A 1 86 ? 13.305 -12.562 -4.805 1 94.94 86 GLY A O 1
ATOM 684 N N . ILE A 1 87 ? 11.562 -12.133 -6.008 1 95.88 87 ILE A N 1
ATOM 685 C CA . ILE A 1 87 ? 11.68 -10.688 -5.82 1 95.88 87 ILE A CA 1
ATOM 686 C C . ILE A 1 87 ? 10.648 -10.211 -4.801 1 95.88 87 ILE A C 1
ATOM 688 O O . ILE A 1 87 ? 9.438 -10.344 -5.027 1 95.88 87 ILE A O 1
ATOM 692 N N . GLY A 1 88 ? 11.102 -9.695 -3.658 1 94.94 88 GLY A N 1
ATOM 693 C CA . GLY A 1 88 ? 10.227 -9.078 -2.682 1 94.94 88 GLY A CA 1
ATOM 694 C C . GLY A 1 88 ? 9.711 -7.715 -3.119 1 94.94 88 GLY A C 1
ATOM 695 O O . GLY A 1 88 ? 10.375 -7.008 -3.875 1 94.94 88 GLY A O 1
ATOM 696 N N . ILE A 1 89 ? 8.547 -7.379 -2.568 1 96.56 89 ILE A N 1
ATOM 697 C CA . ILE A 1 89 ? 7.984 -6.113 -3.025 1 96.56 89 ILE A CA 1
ATOM 698 C C . ILE A 1 89 ? 7.457 -5.32 -1.83 1 96.56 89 ILE A C 1
ATOM 700 O O . ILE A 1 89 ? 7.176 -5.891 -0.773 1 96.56 89 ILE A O 1
ATOM 704 N N . PHE A 1 90 ? 7.441 -4.004 -1.953 1 97.06 90 PHE A N 1
ATOM 705 C CA . PHE A 1 90 ? 6.707 -3.035 -1.151 1 97.06 90 PHE A CA 1
ATOM 706 C C . PHE A 1 90 ? 5.598 -2.387 -1.97 1 97.06 90 PHE A C 1
ATOM 708 O O . PHE A 1 90 ? 5.867 -1.57 -2.855 1 97.06 90 PHE A O 1
ATOM 715 N N . ALA A 1 91 ? 4.32 -2.748 -1.692 1 97 91 ALA A N 1
ATOM 716 C CA . ALA A 1 91 ? 3.209 -2.299 -2.525 1 97 91 ALA A CA 1
ATOM 717 C C . ALA A 1 91 ? 2.402 -1.208 -1.825 1 97 91 ALA A C 1
ATOM 719 O O . ALA A 1 91 ? 2.135 -1.301 -0.625 1 97 91 ALA A O 1
ATOM 720 N N . VAL A 1 92 ? 2.033 -0.193 -2.562 1 97.88 92 VAL A N 1
ATOM 721 C CA . VAL A 1 92 ? 1.196 0.88 -2.037 1 97.88 92 VAL A CA 1
ATOM 722 C C . VAL A 1 92 ? 0.101 1.222 -3.045 1 97.88 92 VAL A C 1
ATOM 724 O O . VAL A 1 92 ? 0.379 1.777 -4.109 1 97.88 92 VAL A O 1
ATOM 727 N N . SER A 1 93 ? -1.08 0.882 -2.666 1 96.94 93 SER A N 1
ATOM 728 C CA . SER A 1 93 ? -2.227 1.318 -3.459 1 96.94 93 SER A CA 1
ATOM 729 C C . SER A 1 93 ? -2.566 2.777 -3.178 1 96.94 93 SER A C 1
ATOM 731 O O . SER A 1 93 ? -2.5 3.229 -2.033 1 96.94 93 SER A O 1
ATOM 733 N N . THR A 1 94 ? -2.916 3.52 -4.168 1 97.44 94 THR A N 1
ATOM 734 C CA . THR A 1 94 ? -3.461 4.871 -4.086 1 97.44 94 THR A CA 1
ATOM 735 C C . THR A 1 94 ? -4.836 4.938 -4.746 1 97.44 94 THR A C 1
ATOM 737 O O . THR A 1 94 ? -5.348 3.926 -5.23 1 97.44 94 THR A O 1
ATOM 740 N N . PHE A 1 95 ? -5.434 6.125 -4.719 1 97.31 95 PHE A N 1
ATOM 741 C CA . PHE A 1 95 ? -6.746 6.262 -5.34 1 97.31 95 PHE A CA 1
ATOM 742 C C . PHE A 1 95 ? -6.68 5.957 -6.828 1 97.31 95 PHE A C 1
ATOM 744 O O . PHE A 1 95 ? -7.559 5.285 -7.375 1 97.31 95 PHE A O 1
ATOM 751 N N . ASN A 1 96 ? -5.676 6.402 -7.539 1 96.19 96 ASN A N 1
ATOM 752 C CA . ASN A 1 96 ? -5.57 6.273 -8.992 1 96.19 96 ASN A CA 1
ATOM 753 C C . ASN A 1 96 ? -5.062 4.891 -9.391 1 96.19 96 ASN A C 1
ATOM 755 O O . ASN A 1 96 ? -5.547 4.305 -10.359 1 96.19 96 ASN A O 1
ATOM 759 N N . THR A 1 97 ? -4.027 4.457 -8.727 1 96.38 97 THR A N 1
ATOM 760 C CA . THR A 1 97 ? -3.348 3.258 -9.211 1 96.38 97 THR A CA 1
ATOM 761 C C . THR A 1 97 ? -2.494 2.645 -8.102 1 96.38 97 THR A C 1
ATOM 763 O O . THR A 1 97 ? -2.551 3.08 -6.953 1 96.38 97 THR A O 1
ATOM 766 N N . ASP A 1 98 ? -1.802 1.606 -8.414 1 96.5 98 ASP A N 1
ATOM 767 C CA . ASP A 1 98 ? -0.902 0.931 -7.48 1 96.5 98 ASP A CA 1
ATOM 768 C C . ASP A 1 98 ? 0.558 1.233 -7.812 1 96.5 98 ASP A C 1
ATOM 770 O O . ASP A 1 98 ? 0.938 1.282 -8.984 1 96.5 98 ASP A O 1
ATOM 774 N N . TYR A 1 99 ? 1.349 1.425 -6.762 1 98.06 99 TYR A N 1
ATOM 775 C CA . TYR A 1 99 ? 2.801 1.526 -6.844 1 98.06 99 TYR A CA 1
ATOM 776 C C . TYR A 1 99 ? 3.469 0.295 -6.246 1 98.06 99 TYR A C 1
ATOM 778 O O . TYR A 1 99 ? 3.033 -0.214 -5.211 1 98.06 99 TYR A O 1
ATOM 786 N N . ILE A 1 100 ? 4.441 -0.164 -6.941 1 97.94 100 ILE A N 1
ATOM 787 C CA . ILE A 1 100 ? 5.219 -1.3 -6.465 1 97.94 100 ILE A CA 1
ATOM 788 C C . ILE A 1 100 ? 6.695 -0.91 -6.367 1 97.94 100 ILE A C 1
ATOM 790 O O . ILE A 1 100 ? 7.277 -0.427 -7.34 1 97.94 100 ILE A O 1
ATOM 794 N N . LEU A 1 101 ? 7.215 -1.009 -5.191 1 98.25 101 LEU A N 1
ATOM 795 C CA . LEU A 1 101 ? 8.641 -0.785 -4.965 1 98.25 101 LEU A CA 1
ATOM 796 C C . LEU A 1 101 ? 9.391 -2.109 -4.871 1 98.25 101 LEU A C 1
ATOM 798 O O . LEU A 1 101 ? 8.891 -3.072 -4.285 1 98.25 101 LEU A O 1
ATOM 802 N N . VAL A 1 102 ? 10.547 -2.152 -5.426 1 97.38 102 VAL A N 1
ATOM 803 C CA . VAL A 1 102 ? 11.469 -3.277 -5.336 1 97.38 102 VAL A CA 1
ATOM 804 C C . VAL A 1 102 ? 12.875 -2.764 -5.023 1 97.38 102 VAL A C 1
ATOM 806 O O . VAL A 1 102 ? 13.188 -1.599 -5.277 1 97.38 102 VAL A O 1
ATOM 809 N N . LYS A 1 103 ? 13.625 -3.648 -4.359 1 97.31 103 LYS A N 1
ATOM 810 C CA . LYS A 1 103 ? 15.008 -3.26 -4.117 1 97.31 103 LYS A CA 1
ATOM 811 C C . LYS A 1 103 ? 15.734 -2.953 -5.426 1 97.31 103 LYS A C 1
ATOM 813 O O . LYS A 1 103 ? 15.555 -3.66 -6.422 1 97.31 103 LYS A O 1
ATOM 818 N N . LYS A 1 104 ? 16.594 -1.941 -5.32 1 98 104 LYS A N 1
ATOM 819 C CA . LYS A 1 104 ? 17.312 -1.438 -6.488 1 98 104 LYS A CA 1
ATOM 820 C C . LYS A 1 104 ? 18.031 -2.568 -7.219 1 98 104 LYS A C 1
ATOM 822 O O . LYS A 1 104 ? 18.047 -2.609 -8.453 1 98 104 LYS A O 1
ATOM 827 N N . GLY A 1 105 ? 18.625 -3.477 -6.52 1 97.44 105 GLY A N 1
ATOM 828 C CA . GLY A 1 105 ? 19.359 -4.578 -7.117 1 97.44 105 GLY A CA 1
ATOM 829 C C . GLY A 1 105 ? 18.484 -5.512 -7.93 1 97.44 105 GLY A C 1
ATOM 830 O O . GLY A 1 105 ? 18.984 -6.23 -8.805 1 97.44 105 GLY A O 1
ATOM 831 N N . ASN A 1 106 ? 17.188 -5.527 -7.691 1 97.25 106 ASN A N 1
ATOM 832 C CA . ASN A 1 106 ? 16.25 -6.414 -8.375 1 97.25 106 ASN A CA 1
ATOM 833 C C . ASN A 1 106 ? 15.383 -5.652 -9.367 1 97.25 106 ASN A C 1
ATOM 835 O O . ASN A 1 106 ? 14.539 -6.25 -10.047 1 97.25 106 ASN A O 1
ATOM 839 N N . PHE A 1 107 ? 15.609 -4.387 -9.5 1 98.31 107 PHE A N 1
ATOM 840 C CA . PHE A 1 107 ? 14.672 -3.527 -10.203 1 98.31 107 PHE A CA 1
ATOM 841 C C . PHE A 1 107 ? 14.633 -3.871 -11.688 1 98.31 107 PHE A C 1
ATOM 843 O O . PHE A 1 107 ? 13.555 -4.078 -12.25 1 98.31 107 PHE A O 1
ATOM 850 N N . GLU A 1 108 ? 15.75 -3.924 -12.312 1 97.81 108 GLU A N 1
ATOM 851 C CA . GLU A 1 108 ? 15.805 -4.246 -13.734 1 97.81 108 GLU A CA 1
ATOM 852 C C . GLU A 1 108 ? 15.266 -5.652 -14 1 97.81 108 GLU A C 1
ATOM 854 O O . GLU A 1 108 ? 14.555 -5.871 -14.977 1 97.81 108 GLU A O 1
ATOM 859 N N . LYS A 1 109 ? 15.672 -6.551 -13.18 1 98.19 109 LYS A N 1
ATOM 860 C CA . LYS A 1 109 ? 15.164 -7.914 -13.305 1 98.19 109 LYS A CA 1
ATOM 861 C C . LYS A 1 109 ? 13.641 -7.945 -13.188 1 98.19 109 LYS A C 1
ATOM 863 O O . LYS A 1 109 ? 12.969 -8.656 -13.938 1 98.19 109 LYS A O 1
ATOM 868 N N . ALA A 1 110 ? 13.07 -7.207 -12.203 1 98.19 110 ALA A N 1
ATOM 869 C CA . ALA A 1 110 ? 11.625 -7.145 -11.992 1 98.19 110 ALA A CA 1
ATOM 870 C C . ALA A 1 110 ? 10.914 -6.664 -13.25 1 98.19 110 ALA A C 1
ATOM 872 O O . ALA A 1 110 ? 9.938 -7.281 -13.695 1 98.19 110 ALA A O 1
ATOM 873 N N . LEU A 1 111 ? 11.422 -5.598 -13.828 1 98.19 111 LEU A N 1
ATOM 874 C CA . LEU A 1 111 ? 10.805 -5.035 -15.031 1 98.19 111 LEU A CA 1
ATOM 875 C C . LEU A 1 111 ? 10.898 -6.012 -16.203 1 98.19 111 LEU A C 1
ATOM 877 O O . LEU A 1 111 ? 9.945 -6.148 -16.969 1 98.19 111 LEU A O 1
ATOM 881 N N . GLN A 1 112 ? 12.031 -6.633 -16.297 1 98.12 112 GLN A N 1
ATOM 882 C CA . GLN A 1 112 ? 12.219 -7.598 -17.375 1 98.12 112 GLN A CA 1
ATOM 883 C C . GLN A 1 112 ? 11.25 -8.773 -17.25 1 98.12 112 GLN A C 1
ATOM 885 O O . GLN A 1 112 ? 10.672 -9.219 -18.234 1 98.12 112 GLN A O 1
ATOM 890 N N . VAL A 1 113 ? 11.148 -9.281 -16.078 1 98.06 113 VAL A N 1
ATOM 891 C CA . VAL A 1 113 ? 10.258 -10.406 -15.797 1 98.06 113 VAL A CA 1
ATOM 892 C C . VAL A 1 113 ? 8.828 -10.031 -16.156 1 98.06 113 VAL A C 1
ATOM 894 O O . VAL A 1 113 ? 8.094 -10.82 -16.766 1 98.06 113 VAL A O 1
ATOM 897 N N . LEU A 1 114 ? 8.359 -8.828 -15.758 1 97.94 114 LEU A N 1
ATOM 898 C CA . LEU A 1 114 ? 7.004 -8.367 -16.031 1 97.94 114 LEU A CA 1
ATOM 899 C C . LEU A 1 114 ? 6.809 -8.125 -17.531 1 97.94 114 LEU A C 1
ATOM 901 O O . LEU A 1 114 ? 5.754 -8.445 -18.078 1 97.94 114 LEU A O 1
ATOM 905 N N . ALA A 1 115 ? 7.852 -7.59 -18.172 1 97.5 115 ALA A N 1
ATOM 906 C CA . ALA A 1 115 ? 7.809 -7.418 -19.609 1 97.5 115 ALA A CA 1
ATOM 907 C C . ALA A 1 115 ? 7.633 -8.758 -20.328 1 97.5 115 ALA A C 1
ATOM 909 O O . ALA A 1 115 ? 6.859 -8.867 -21.281 1 97.5 115 ALA A O 1
ATOM 910 N N . ASP A 1 116 ? 8.352 -9.75 -19.844 1 97.5 116 ASP A N 1
ATOM 911 C CA . ASP A 1 116 ? 8.289 -11.094 -20.438 1 97.5 116 ASP A CA 1
ATOM 912 C C . ASP A 1 116 ? 6.891 -11.688 -20.281 1 97.5 116 ASP A C 1
ATOM 914 O O . ASP A 1 116 ? 6.5 -12.562 -21.062 1 97.5 116 ASP A O 1
ATOM 918 N N . LYS A 1 117 ? 6.195 -11.234 -19.266 1 96.69 117 LYS A N 1
ATOM 919 C CA . LYS A 1 117 ? 4.844 -11.734 -19.047 1 96.69 117 LYS A CA 1
ATOM 920 C C . LYS A 1 117 ? 3.809 -10.883 -19.766 1 96.69 117 LYS A C 1
ATOM 922 O O . LYS A 1 117 ? 2.604 -11.086 -19.609 1 96.69 117 LYS A O 1
ATOM 927 N N . GLY A 1 118 ? 4.223 -9.852 -20.484 1 95.81 118 GLY A N 1
ATOM 928 C CA . GLY A 1 118 ? 3.318 -9.148 -21.391 1 95.81 118 GLY A CA 1
ATOM 929 C C . GLY A 1 118 ? 3.021 -7.727 -20.938 1 95.81 118 GLY A C 1
ATOM 930 O O . GLY A 1 118 ? 2.223 -7.027 -21.562 1 95.81 118 GLY A O 1
ATOM 931 N N . TYR A 1 119 ? 3.637 -7.289 -19.922 1 96.19 119 TYR A N 1
ATOM 932 C CA . TYR A 1 119 ? 3.441 -5.914 -19.484 1 96.19 119 TYR A CA 1
ATOM 933 C C . TYR A 1 119 ? 4.34 -4.957 -20.266 1 96.19 119 TYR A C 1
ATOM 935 O O . TYR A 1 119 ? 5.504 -5.27 -20.531 1 96.19 119 TYR A O 1
ATOM 943 N N . GLY A 1 120 ? 3.775 -3.873 -20.688 1 96.75 120 GLY A N 1
ATOM 944 C CA . GLY A 1 120 ? 4.578 -2.832 -21.312 1 96.75 120 GLY A CA 1
ATOM 945 C C . GLY A 1 120 ? 5.348 -1.995 -20.312 1 96.75 120 GLY A C 1
ATOM 946 O O . GLY A 1 120 ? 4.801 -1.583 -19.281 1 96.75 120 GLY A O 1
ATOM 947 N N . ILE A 1 121 ? 6.578 -1.783 -20.594 1 95.62 121 ILE A N 1
ATOM 948 C CA . ILE A 1 121 ? 7.414 -0.997 -19.703 1 95.62 121 ILE A CA 1
ATOM 949 C C . ILE A 1 121 ? 7.672 0.38 -20.297 1 95.62 121 ILE A C 1
ATOM 951 O O . ILE A 1 121 ? 8.062 0.489 -21.469 1 95.62 121 ILE A O 1
ATOM 955 N N . ARG A 1 122 ? 7.414 1.328 -19.5 1 91.88 122 ARG A N 1
ATOM 956 C CA . ARG A 1 122 ? 7.676 2.693 -19.938 1 91.88 122 ARG A CA 1
ATOM 957 C C . ARG A 1 122 ? 8.586 3.426 -18.969 1 91.88 122 ARG A C 1
ATOM 959 O O . ARG A 1 122 ? 8.461 3.266 -17.75 1 91.88 122 ARG A O 1
ATOM 966 N N . MET B 1 1 ? 1.578 -20.812 11.43 1 83.31 1 MET B N 1
ATOM 967 C CA . MET B 1 1 ? 0.366 -20.25 10.852 1 83.31 1 MET B CA 1
ATOM 968 C C . MET B 1 1 ? 0.411 -18.719 10.891 1 83.31 1 MET B C 1
ATOM 970 O O . MET B 1 1 ? 0.723 -18.125 11.922 1 83.31 1 MET B O 1
ATOM 974 N N . MET B 1 2 ? 0.137 -18.062 9.711 1 91.19 2 MET B N 1
ATOM 975 C CA . MET B 1 2 ? 0.148 -16.609 9.672 1 91.19 2 MET B CA 1
ATOM 976 C C . MET B 1 2 ? -1.161 -16.047 10.211 1 91.19 2 MET B C 1
ATOM 978 O O . MET B 1 2 ? -2.232 -16.594 9.953 1 91.19 2 MET B O 1
ATOM 982 N N . ARG B 1 3 ? -1.096 -14.992 11.023 1 95.5 3 ARG B N 1
ATOM 983 C CA . ARG B 1 3 ? -2.271 -14.398 11.656 1 95.5 3 ARG B CA 1
ATOM 984 C C . ARG B 1 3 ? -2.578 -13.023 11.062 1 95.5 3 ARG B C 1
ATOM 986 O O . ARG B 1 3 ? -1.662 -12.258 10.75 1 95.5 3 ARG B O 1
ATOM 993 N N . LEU B 1 4 ? -3.805 -12.766 10.992 1 97.69 4 LEU B N 1
ATOM 994 C CA . LEU B 1 4 ? -4.324 -11.484 10.516 1 97.69 4 LEU B CA 1
ATOM 995 C C . LEU B 1 4 ? -5.086 -10.766 11.625 1 97.69 4 LEU B C 1
ATOM 997 O O . LEU B 1 4 ? -5.832 -11.391 12.383 1 97.69 4 LEU B O 1
ATOM 1001 N N . LYS B 1 5 ? -4.836 -9.5 11.805 1 97.56 5 LYS B N 1
ATOM 1002 C CA . LYS B 1 5 ? -5.52 -8.688 12.805 1 97.56 5 LYS B CA 1
ATOM 1003 C C . LYS B 1 5 ? -6.484 -7.703 12.148 1 97.56 5 LYS B C 1
ATOM 1005 O O . LYS B 1 5 ? -6.07 -6.867 11.336 1 97.56 5 LYS B O 1
ATOM 1010 N N . LYS B 1 6 ? -7.727 -7.812 12.57 1 97.5 6 LYS B N 1
ATOM 1011 C CA . LYS B 1 6 ? -8.75 -6.898 12.078 1 97.5 6 LYS B CA 1
ATOM 1012 C C . LYS B 1 6 ? -8.602 -5.512 12.695 1 97.5 6 LYS B C 1
ATOM 1014 O O . LYS B 1 6 ? -8.305 -5.387 13.891 1 97.5 6 LYS B O 1
ATOM 1019 N N . MET B 1 7 ? -8.797 -4.547 11.805 1 97.31 7 MET B N 1
ATOM 1020 C CA . MET B 1 7 ? -8.875 -3.186 12.328 1 97.31 7 MET B CA 1
ATOM 1021 C C . MET B 1 7 ? -10.328 -2.783 12.586 1 97.31 7 MET B C 1
ATOM 1023 O O . MET B 1 7 ? -11.211 -3.07 11.773 1 97.31 7 MET B O 1
ATOM 1027 N N . ASP B 1 8 ? -10.594 -2.264 13.711 1 96.06 8 ASP B N 1
ATOM 1028 C CA . ASP B 1 8 ? -11.938 -1.806 14.047 1 96.06 8 ASP B CA 1
ATOM 1029 C C . ASP B 1 8 ? -12.133 -0.346 13.641 1 96.06 8 ASP B C 1
ATOM 1031 O O . ASP B 1 8 ? -12.391 0.509 14.492 1 96.06 8 ASP B O 1
ATOM 1035 N N . LEU B 1 9 ? -12.023 -0.053 12.414 1 97.69 9 LEU B N 1
ATOM 1036 C CA . LEU B 1 9 ? -12.156 1.289 11.859 1 97.69 9 LEU B CA 1
ATOM 1037 C C . LEU B 1 9 ? -12.945 1.262 10.555 1 97.69 9 LEU B C 1
ATOM 1039 O O . LEU B 1 9 ? -12.812 0.326 9.758 1 97.69 9 LEU B O 1
ATOM 1043 N N . ASP B 1 10 ? -13.836 2.223 10.391 1 98.5 10 ASP B N 1
ATOM 1044 C CA . ASP B 1 10 ? -14.383 2.521 9.07 1 98.5 10 ASP B CA 1
ATOM 1045 C C . ASP B 1 10 ? -13.477 3.48 8.305 1 98.5 10 ASP B C 1
ATOM 1047 O O . ASP B 1 10 ? -13.133 4.555 8.805 1 98.5 10 ASP B O 1
ATOM 1051 N N . LEU B 1 11 ? -13.164 3.074 7.098 1 98.69 11 LEU B N 1
ATOM 1052 C CA . LEU B 1 11 ? -12.148 3.846 6.391 1 98.69 11 LEU B CA 1
ATOM 1053 C C . LEU B 1 11 ? -12.703 4.41 5.086 1 98.69 11 LEU B C 1
ATOM 1055 O O . LEU B 1 11 ? -13.656 3.863 4.527 1 98.69 11 LEU B O 1
ATOM 1059 N N . THR B 1 12 ? -12.195 5.449 4.688 1 98.56 12 THR B N 1
ATOM 1060 C CA . THR B 1 12 ? -12.469 6.117 3.418 1 98.56 12 THR B CA 1
ATOM 1061 C C . THR B 1 12 ? -11.188 6.277 2.609 1 98.56 12 THR B C 1
ATOM 1063 O O . THR B 1 12 ? -10.133 6.602 3.162 1 98.56 12 THR B O 1
ATOM 1066 N N . VAL B 1 13 ? -11.242 5.934 1.37 1 98.12 13 VAL B N 1
ATOM 1067 C CA . VAL B 1 13 ? -10.188 6.246 0.408 1 98.12 13 VAL B CA 1
ATOM 1068 C C . VAL B 1 13 ? -10.586 7.473 -0.413 1 98.12 13 VAL B C 1
ATOM 1070 O O . VAL B 1 13 ? -11.672 7.512 -0.997 1 98.12 13 VAL B O 1
ATOM 1073 N N . CYS B 1 14 ? -9.695 8.5 -0.474 1 98.25 14 CYS B N 1
ATOM 1074 C CA . CYS B 1 14 ? -10.07 9.703 -1.206 1 98.25 14 CYS B CA 1
ATOM 1075 C C . CYS B 1 14 ? -8.844 10.406 -1.761 1 98.25 14 CYS B C 1
ATOM 1077 O O . CYS B 1 14 ? -7.711 10.031 -1.457 1 98.25 14 CYS B O 1
ATOM 1079 N N . LYS B 1 15 ? -9.102 11.312 -2.646 1 98 15 LYS B N 1
ATOM 1080 C CA . LYS B 1 15 ? -8.102 12.258 -3.148 1 98 15 LYS B CA 1
ATOM 1081 C C . LYS B 1 15 ? -8.336 13.656 -2.584 1 98 15 LYS B C 1
ATOM 1083 O O . LYS B 1 15 ? -9.477 14.117 -2.492 1 98 15 LYS B O 1
ATOM 1088 N N . VAL B 1 16 ? -7.23 14.273 -2.162 1 98 16 VAL B N 1
ATOM 1089 C CA . VAL B 1 16 ? -7.352 15.625 -1.629 1 98 16 VAL B CA 1
ATOM 1090 C C . VAL B 1 16 ? -6.453 16.578 -2.422 1 98 16 VAL B C 1
ATOM 1092 O O . VAL B 1 16 ? -5.438 16.156 -2.979 1 98 16 VAL B O 1
ATOM 1095 N N . PRO B 1 17 ? -6.805 17.828 -2.5 1 97.06 17 PRO B N 1
ATOM 1096 C CA . PRO B 1 17 ? -6.031 18.781 -3.287 1 97.06 17 PRO B CA 1
ATOM 1097 C C . PRO B 1 17 ? -4.754 19.234 -2.58 1 97.06 17 PRO B C 1
ATOM 1099 O O . PRO B 1 17 ? -3.807 19.688 -3.232 1 97.06 17 PRO B O 1
ATOM 1102 N N . THR B 1 18 ? -4.699 19.172 -1.265 1 95.81 18 THR B N 1
ATOM 1103 C CA . THR B 1 18 ? -3.547 19.641 -0.504 1 95.81 18 THR B CA 1
ATOM 1104 C C . THR B 1 18 ? -3.422 18.875 0.812 1 95.81 18 THR B C 1
ATOM 1106 O O . THR B 1 18 ? -4.418 18.375 1.348 1 95.81 18 THR B O 1
ATOM 1109 N N . ILE B 1 19 ? -2.264 18.812 1.276 1 94.31 19 ILE B N 1
ATOM 1110 C CA . ILE B 1 19 ? -2 18.125 2.539 1 94.31 19 ILE B CA 1
ATOM 1111 C C . ILE B 1 19 ? -2.246 19.078 3.703 1 94.31 19 ILE B C 1
ATOM 1113 O O . ILE B 1 19 ? -2.359 18.656 4.855 1 94.31 19 ILE B O 1
ATOM 1117 N N . ARG B 1 20 ? -2.312 20.359 3.434 1 88.94 20 ARG B N 1
ATOM 1118 C CA . ARG B 1 20 ? -2.328 21.406 4.453 1 88.94 20 ARG B CA 1
ATOM 1119 C C . ARG B 1 20 ? -3.594 21.328 5.297 1 88.94 20 ARG B C 1
ATOM 1121 O O . ARG B 1 20 ? -3.602 21.75 6.453 1 88.94 20 ARG B O 1
ATOM 1128 N N . GLU B 1 21 ? -4.621 20.766 4.805 1 87.38 21 GLU B N 1
ATOM 1129 C CA . GLU B 1 21 ? -5.891 20.75 5.527 1 87.38 21 G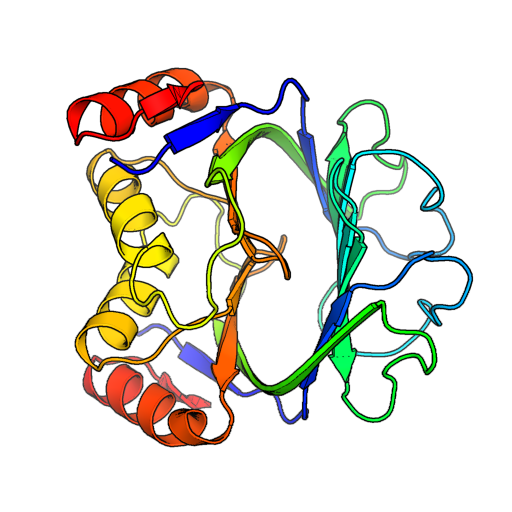LU B CA 1
ATOM 1130 C C . GLU B 1 21 ? -6.051 19.453 6.324 1 87.38 21 GLU B C 1
ATOM 1132 O O . GLU B 1 21 ? -7.035 19.281 7.043 1 87.38 21 GLU B O 1
ATOM 1137 N N . LEU B 1 22 ? -5.09 18.578 6.207 1 92.25 22 LEU B N 1
ATOM 1138 C CA . LEU B 1 22 ? -5.191 17.297 6.875 1 92.25 22 LEU B CA 1
ATOM 1139 C C . LEU B 1 22 ? -4.676 17.375 8.312 1 92.25 22 LEU B C 1
ATOM 1141 O O . LEU B 1 22 ? -3.715 18.109 8.586 1 92.25 22 LEU B O 1
ATOM 1145 N N . THR B 1 23 ? -5.371 16.797 9.211 1 90.12 23 THR B N 1
ATOM 1146 C CA . THR B 1 23 ? -4.887 16.609 10.57 1 90.12 23 THR B CA 1
ATOM 1147 C C . THR B 1 23 ? -4.023 15.359 10.672 1 90.12 23 THR B C 1
ATOM 1149 O O . THR B 1 23 ? -4.543 14.242 10.75 1 90.12 23 THR B O 1
ATOM 1152 N N . LEU B 1 24 ? -2.729 15.562 10.781 1 92.75 24 LEU B N 1
ATOM 1153 C CA . LEU B 1 24 ? -1.82 14.43 10.633 1 92.75 24 LEU B CA 1
ATOM 1154 C C . LEU B 1 24 ? -1.187 14.07 11.977 1 92.75 24 LEU B C 1
ATOM 1156 O O . LEU B 1 24 ? -0.348 13.172 12.047 1 92.75 24 LEU B O 1
ATOM 1160 N N . ASP B 1 25 ? -1.601 14.703 13.031 1 88.62 25 ASP B N 1
ATOM 1161 C CA . ASP B 1 25 ? -0.957 14.484 14.328 1 88.62 25 ASP B CA 1
ATOM 1162 C C . ASP B 1 25 ? -1.648 13.367 15.102 1 88.62 25 ASP B C 1
ATOM 1164 O O . ASP B 1 25 ? -1.142 12.914 16.125 1 88.62 25 ASP B O 1
ATOM 1168 N N . GLN B 1 26 ? -2.75 12.922 14.594 1 89.69 26 GLN B N 1
ATOM 1169 C CA . GLN B 1 26 ? -3.457 11.844 15.289 1 89.69 26 GLN B CA 1
ATOM 1170 C C . GLN B 1 26 ? -4.246 10.984 14.305 1 89.69 26 GLN B C 1
ATOM 1172 O O . GLN B 1 26 ? -4.496 11.398 13.172 1 89.69 26 GLN B O 1
ATOM 1177 N N . GLY B 1 27 ? -4.559 9.75 14.797 1 94.44 27 GLY B N 1
ATOM 1178 C CA . GLY B 1 27 ? -5.441 8.891 14.023 1 94.44 27 GLY B CA 1
ATOM 1179 C C . GLY B 1 27 ? -4.699 7.898 13.141 1 94.44 27 GLY B C 1
ATOM 1180 O O . GLY B 1 27 ? -3.48 7.746 13.266 1 94.44 27 GLY B O 1
ATOM 1181 N N . PHE B 1 28 ? -5.414 7.105 12.422 1 98 28 PHE B N 1
ATOM 1182 C CA . PHE B 1 28 ? -4.977 6.082 11.477 1 98 28 PHE B CA 1
ATOM 1183 C C . PHE B 1 28 ? -5.145 6.566 10.039 1 98 28 PHE B C 1
ATOM 1185 O O . PHE B 1 28 ? -6.246 6.93 9.625 1 98 28 PHE B O 1
ATOM 1192 N N . TYR B 1 29 ? -4.012 6.605 9.266 1 98.5 29 TYR B N 1
ATOM 1193 C CA . TYR B 1 29 ? -4.16 7.043 7.887 1 98.5 29 TYR B CA 1
ATOM 1194 C C . TYR B 1 29 ? -2.996 6.555 7.031 1 98.5 29 TYR B C 1
ATOM 1196 O O . TYR B 1 29 ? -1.948 6.176 7.559 1 98.5 29 TYR B O 1
ATOM 1204 N N . PHE B 1 30 ? -3.188 6.508 5.789 1 98.69 30 PHE B N 1
ATOM 1205 C CA . PHE B 1 30 ? -2.18 6.324 4.75 1 98.69 30 PHE B CA 1
ATOM 1206 C C . PHE B 1 30 ? -2.252 7.449 3.725 1 98.69 30 PHE B C 1
ATOM 1208 O O . PHE B 1 30 ? -3.314 7.715 3.16 1 98.69 30 PHE B O 1
ATOM 1215 N N . ILE B 1 31 ? -1.144 8.102 3.514 1 98.44 31 ILE B N 1
ATOM 1216 C CA . ILE B 1 31 ? -1.074 9.18 2.533 1 98.44 31 ILE B CA 1
ATOM 1217 C C . ILE B 1 31 ? -0.074 8.812 1.438 1 98.44 31 ILE B C 1
ATOM 1219 O O . ILE B 1 31 ? 1.002 8.281 1.723 1 98.44 31 ILE B O 1
ATOM 1223 N N . GLY B 1 32 ? -0.46 8.961 0.266 1 98.38 32 GLY B N 1
ATOM 1224 C CA . GLY B 1 32 ? 0.441 8.883 -0.872 1 98.38 32 GLY B CA 1
ATOM 1225 C C . GLY B 1 32 ? 0.445 10.141 -1.72 1 98.38 32 GLY B C 1
ATOM 1226 O O . GLY B 1 32 ? -0.558 10.469 -2.357 1 98.38 32 GLY B O 1
ATOM 1227 N N . ARG B 1 33 ? 1.511 10.898 -1.636 1 98.19 33 ARG B N 1
ATOM 1228 C CA . ARG B 1 33 ? 1.716 12.023 -2.543 1 98.19 33 ARG B CA 1
ATOM 1229 C C . ARG B 1 33 ? 2.592 11.617 -3.725 1 98.19 33 ARG B C 1
ATOM 1231 O O . ARG B 1 33 ? 3.748 11.234 -3.545 1 98.19 33 ARG B O 1
ATOM 1238 N N . THR B 1 34 ? 2.006 11.664 -4.879 1 97.56 34 THR B N 1
ATOM 1239 C CA . THR B 1 34 ? 2.703 11.312 -6.113 1 97.56 34 THR B CA 1
ATOM 1240 C C . THR B 1 34 ? 2.686 12.477 -7.098 1 97.56 34 THR B C 1
ATOM 1242 O O . THR B 1 34 ? 2.33 13.602 -6.734 1 97.56 34 THR B O 1
ATOM 1245 N N . ASP B 1 35 ? 3.25 12.219 -8.297 1 96.06 35 ASP B N 1
ATOM 1246 C CA . ASP B 1 35 ? 3.213 13.242 -9.328 1 96.06 35 ASP B CA 1
ATOM 1247 C C . ASP B 1 35 ? 1.807 13.383 -9.906 1 96.06 35 ASP B C 1
ATOM 1249 O O . ASP B 1 35 ? 1.533 14.328 -10.664 1 96.06 35 ASP B O 1
ATOM 1253 N N . GLU B 1 36 ? 0.838 12.586 -9.43 1 95.38 36 GLU B N 1
ATOM 1254 C CA . GLU B 1 36 ? -0.475 12.57 -10.07 1 95.38 36 GLU B CA 1
ATOM 1255 C C . GLU B 1 36 ? -1.575 12.938 -9.078 1 95.38 36 GLU B C 1
ATOM 1257 O O . GLU B 1 36 ? -2.641 13.414 -9.469 1 95.38 36 GLU B O 1
ATOM 1262 N N . GLU B 1 37 ? -1.281 12.742 -7.875 1 97.25 37 GLU B N 1
ATOM 1263 C CA . GLU B 1 37 ? -2.357 12.891 -6.902 1 97.25 37 GLU B CA 1
ATOM 1264 C C . GLU B 1 37 ? -1.809 12.969 -5.48 1 97.25 37 GLU B C 1
ATOM 1266 O O . GLU B 1 37 ? -0.62 12.734 -5.254 1 97.25 37 GLU B O 1
ATOM 1271 N N . ILE B 1 38 ? -2.691 13.375 -4.598 1 98 38 ILE B N 1
ATOM 1272 C CA . ILE B 1 38 ? -2.572 13.086 -3.172 1 98 38 ILE B CA 1
ATOM 1273 C C . ILE B 1 38 ? -3.688 12.133 -2.744 1 98 38 ILE B C 1
ATOM 1275 O O . ILE B 1 38 ? -4.852 12.531 -2.65 1 98 38 ILE B O 1
ATOM 1279 N N . SER B 1 39 ? -3.299 10.906 -2.549 1 98.06 39 SER B N 1
ATOM 1280 C CA . SER B 1 39 ? -4.223 9.859 -2.109 1 98.06 39 SER B CA 1
ATOM 1281 C C . SER B 1 39 ? -4.246 9.75 -0.588 1 98.06 39 SER B C 1
ATOM 1283 O O . SER B 1 39 ? -3.201 9.836 0.062 1 98.06 39 SER B O 1
ATOM 1285 N N . LEU B 1 40 ? -5.426 9.586 -0.046 1 98.31 40 LEU B N 1
ATOM 1286 C CA . LEU B 1 40 ? -5.586 9.508 1.401 1 98.31 40 LEU B CA 1
ATOM 1287 C C . LEU B 1 40 ? -6.523 8.367 1.784 1 98.31 40 LEU B C 1
ATOM 1289 O O . LEU B 1 40 ? -7.605 8.227 1.211 1 98.31 40 LEU B O 1
ATOM 1293 N N . VAL B 1 41 ? -6.062 7.488 2.584 1 98.56 41 VAL B N 1
ATOM 1294 C CA . VAL B 1 41 ? -6.906 6.578 3.352 1 98.56 41 VAL B CA 1
ATOM 1295 C C . VAL B 1 41 ? -6.996 7.055 4.801 1 98.56 41 VAL B C 1
ATOM 1297 O O . VAL B 1 41 ? -5.977 7.305 5.441 1 98.56 41 VAL B O 1
ATOM 1300 N N . CYS B 1 42 ? -8.18 7.219 5.32 1 98.44 42 CYS B N 1
ATOM 1301 C CA . CYS B 1 42 ? -8.336 7.668 6.699 1 98.44 42 CYS B CA 1
ATOM 1302 C C . CYS B 1 42 ? -9.648 7.156 7.293 1 98.44 42 CYS B C 1
ATOM 1304 O O . CYS B 1 42 ? -10.445 6.535 6.598 1 98.44 42 CYS B O 1
ATOM 1306 N N . GLU B 1 43 ? -9.734 7.336 8.633 1 98.19 43 GLU B N 1
ATOM 1307 C CA . GLU B 1 43 ? -11.016 7.055 9.258 1 98.19 43 GLU B CA 1
ATOM 1308 C C . GLU B 1 43 ? -12.133 7.875 8.617 1 98.19 43 GLU B C 1
ATOM 1310 O O . GLU B 1 43 ? -11.977 9.078 8.391 1 98.19 43 GLU B O 1
ATOM 1315 N N . THR B 1 44 ? -13.211 7.246 8.383 1 98.19 44 THR B N 1
ATOM 1316 C CA . THR B 1 44 ? -14.297 7.867 7.633 1 98.19 44 THR B CA 1
ATOM 1317 C C . THR B 1 44 ? -14.75 9.156 8.312 1 98.19 44 THR B C 1
ATOM 1319 O O . THR B 1 44 ? -15.008 10.164 7.641 1 98.19 44 THR B O 1
ATOM 1322 N N . ASP B 1 45 ? -14.844 9.203 9.602 1 96.31 45 ASP B N 1
ATOM 1323 C CA . ASP B 1 45 ? -15.328 10.359 10.344 1 96.31 45 ASP B CA 1
ATOM 1324 C C . ASP B 1 45 ? -14.289 11.484 10.344 1 96.31 45 ASP B C 1
ATOM 1326 O O . ASP B 1 45 ? -14.586 12.609 10.742 1 96.31 45 ASP B O 1
ATOM 1330 N N . ARG B 1 46 ? -13.117 11.211 9.828 1 95.81 46 ARG B N 1
ATOM 1331 C CA . ARG B 1 46 ? -12.055 12.211 9.797 1 95.81 46 ARG B CA 1
ATOM 1332 C C . ARG B 1 46 ? -11.758 12.641 8.367 1 95.81 46 ARG B C 1
ATOM 1334 O O . ARG B 1 46 ? -10.797 13.383 8.125 1 95.81 46 ARG B O 1
ATOM 1341 N N . THR B 1 47 ? -12.492 12.195 7.457 1 96.75 47 THR B N 1
ATOM 1342 C CA . THR B 1 47 ? -12.273 12.531 6.055 1 96.75 47 THR B CA 1
ATOM 1343 C C . THR B 1 47 ? -12.461 14.023 5.816 1 96.75 47 THR B C 1
ATOM 1345 O O . THR B 1 47 ? -13.461 14.609 6.254 1 96.75 47 THR B O 1
ATOM 1348 N N . PRO B 1 48 ? -11.5 14.602 5.156 1 96.25 48 PRO B N 1
ATOM 1349 C CA . PRO B 1 48 ? -11.641 16.031 4.875 1 96.25 48 PRO B CA 1
ATOM 1350 C C . PRO B 1 48 ? -12.883 16.359 4.055 1 96.25 48 PRO B C 1
ATOM 1352 O O . PRO B 1 48 ? -13.328 15.531 3.248 1 96.25 48 PRO B O 1
ATOM 1355 N N . ALA B 1 49 ? -13.352 17.562 4.25 1 93.5 49 ALA B N 1
ATOM 1356 C CA . ALA B 1 49 ? -14.547 18 3.545 1 93.5 49 ALA B CA 1
ATOM 1357 C C . ALA B 1 49 ? -14.25 18.281 2.072 1 93.5 49 ALA B C 1
ATOM 1359 O O . ALA B 1 49 ? -15.102 18.062 1.21 1 93.5 49 ALA B O 1
ATOM 1360 N N . ASN B 1 50 ? -13.078 18.703 1.743 1 95.06 50 ASN B N 1
ATOM 1361 C CA . ASN B 1 50 ? -12.719 19.125 0.392 1 95.06 50 ASN B CA 1
ATOM 1362 C C . ASN B 1 50 ? -12 18 -0.363 1 95.06 50 ASN B C 1
ATOM 1364 O O . ASN B 1 50 ? -10.898 18.219 -0.885 1 95.06 50 ASN B O 1
ATOM 1368 N N . THR B 1 51 ? -12.664 16.922 -0.537 1 97.19 51 THR B N 1
ATOM 1369 C CA . THR B 1 51 ? -12.086 15.836 -1.328 1 97.19 51 THR B CA 1
ATOM 1370 C C . THR B 1 51 ? -12.352 16.047 -2.814 1 97.19 51 THR B C 1
ATOM 1372 O O . THR B 1 51 ? -13.398 16.578 -3.195 1 97.19 51 THR B O 1
ATOM 1375 N N . LEU B 1 52 ? -11.359 15.727 -3.605 1 97.69 52 LEU B N 1
ATOM 1376 C CA . LEU B 1 52 ? -11.547 15.742 -5.051 1 97.69 52 LEU B CA 1
ATOM 1377 C C . LEU B 1 52 ? -12.344 14.531 -5.516 1 97.69 52 LEU B C 1
ATOM 1379 O O . LEU B 1 52 ? -13.164 14.633 -6.43 1 97.69 52 LEU B O 1
ATOM 1383 N N . GLU B 1 53 ? -12.07 13.367 -5.031 1 97.19 53 GLU B N 1
ATOM 1384 C CA . GLU B 1 53 ? -12.758 12.086 -5.168 1 97.19 53 GLU B CA 1
ATOM 1385 C C . GLU B 1 53 ? -12.789 11.328 -3.842 1 97.19 53 GLU B C 1
ATOM 1387 O O . GLU B 1 53 ? -11.945 11.547 -2.977 1 97.19 53 GLU B O 1
ATOM 1392 N N . ARG B 1 54 ? -13.797 10.516 -3.74 1 97.12 54 ARG B N 1
ATOM 1393 C CA . ARG B 1 54 ? -13.984 9.867 -2.449 1 97.12 54 ARG B CA 1
ATOM 1394 C C . ARG B 1 54 ? -14.703 8.523 -2.611 1 97.12 54 ARG B C 1
ATOM 1396 O O . ARG B 1 54 ? -15.602 8.391 -3.447 1 97.12 54 ARG B O 1
ATOM 1403 N N . ASP B 1 55 ? -14.305 7.57 -1.939 1 97.12 55 ASP B N 1
ATOM 1404 C CA . ASP B 1 55 ? -14.922 6.246 -1.882 1 97.12 55 ASP B CA 1
ATOM 1405 C C . ASP B 1 55 ? -14.961 5.719 -0.449 1 97.12 55 ASP B C 1
ATOM 1407 O O . ASP B 1 55 ? -13.914 5.473 0.155 1 97.12 55 ASP B O 1
ATOM 1411 N N . ASP B 1 56 ? -16.109 5.566 0.113 1 97.75 56 ASP B N 1
ATOM 1412 C CA . ASP B 1 56 ? -16.297 5.148 1.498 1 97.75 56 ASP B CA 1
ATOM 1413 C C . ASP B 1 56 ? -16.5 3.639 1.596 1 97.75 56 ASP B C 1
ATOM 1415 O O . ASP B 1 56 ? -16.594 2.951 0.576 1 97.75 56 ASP B O 1
ATOM 1419 N N . GLY B 1 57 ? -16.547 3.162 2.822 1 98.06 57 GLY B N 1
ATOM 1420 C CA . GLY B 1 57 ? -16.984 1.802 3.094 1 98.06 57 GLY B CA 1
ATOM 1421 C C . GLY B 1 57 ? -15.867 0.785 2.99 1 98.06 57 GLY B C 1
ATOM 1422 O O . GLY B 1 57 ? -16.047 -0.296 2.428 1 98.06 57 GLY B O 1
ATOM 1423 N N . TRP B 1 58 ? -14.766 1.153 3.482 1 98.25 58 TRP B N 1
ATOM 1424 C CA . TRP B 1 58 ? -13.641 0.231 3.49 1 98.25 58 TRP B CA 1
ATOM 1425 C C . TRP B 1 58 ? -13.344 -0.26 4.906 1 98.25 58 TRP B C 1
ATOM 1427 O O . TRP B 1 58 ? -13.539 0.474 5.875 1 98.25 58 TRP B O 1
ATOM 1437 N N . LYS B 1 59 ? -12.938 -1.467 4.996 1 98.69 59 LYS B N 1
ATOM 1438 C CA . LYS B 1 59 ? -12.406 -2.102 6.199 1 98.69 59 LYS B CA 1
ATOM 1439 C C . LYS B 1 59 ? -11 -2.635 5.961 1 98.69 59 LYS B C 1
ATOM 1441 O O . LYS B 1 59 ? -10.617 -2.9 4.82 1 98.69 59 LYS B O 1
ATOM 1446 N N . ALA B 1 60 ? -10.273 -2.77 7.051 1 98.62 60 ALA B N 1
ATOM 1447 C CA . ALA B 1 60 ? -8.883 -3.176 6.871 1 98.62 60 ALA B CA 1
ATOM 1448 C C . ALA B 1 60 ? -8.508 -4.289 7.844 1 98.62 60 ALA B C 1
ATOM 1450 O O . ALA B 1 60 ? -9.102 -4.41 8.914 1 98.62 60 ALA B O 1
ATOM 1451 N N . PHE B 1 61 ? -7.574 -5.09 7.445 1 98.56 61 PHE B N 1
ATOM 1452 C CA . PHE B 1 61 ? -6.816 -5.984 8.312 1 98.56 61 PHE B CA 1
ATOM 1453 C C . PHE B 1 61 ? -5.332 -5.934 7.984 1 98.56 61 PHE B C 1
ATOM 1455 O O . PHE B 1 61 ? -4.945 -5.469 6.906 1 98.56 61 PHE B O 1
ATOM 1462 N N . ARG B 1 62 ? -4.555 -6.242 8.898 1 97.81 62 ARG B N 1
ATOM 1463 C CA . ARG B 1 62 ? -3.117 -6.312 8.656 1 97.81 62 ARG B CA 1
ATOM 1464 C C . ARG B 1 62 ? -2.572 -7.695 8.992 1 97.81 62 ARG B C 1
ATOM 1466 O O . ARG B 1 62 ? -3.213 -8.461 9.719 1 97.81 62 ARG B O 1
ATOM 1473 N N . ILE B 1 63 ? -1.443 -8.039 8.422 1 95.5 63 ILE B N 1
ATOM 1474 C CA . ILE B 1 63 ? -0.708 -9.234 8.828 1 95.5 63 ILE B CA 1
ATOM 1475 C C . ILE B 1 63 ? -0.027 -8.984 10.172 1 95.5 63 ILE B C 1
ATOM 1477 O O . ILE B 1 63 ? 0.713 -8.016 10.336 1 95.5 63 ILE B O 1
ATOM 1481 N N . GLU B 1 64 ? -0.314 -9.859 11.094 1 93.88 64 GLU B N 1
ATOM 1482 C CA . GLU B 1 64 ? 0.225 -9.672 12.438 1 93.88 64 GLU B CA 1
ATOM 1483 C C . GLU B 1 64 ? 1.731 -9.914 12.461 1 93.88 64 GLU B C 1
ATOM 1485 O O . GLU B 1 64 ? 2.221 -10.891 11.906 1 93.88 64 GLU B O 1
ATOM 1490 N N . GLY B 1 65 ? 2.404 -9.062 13.188 1 87.69 65 GLY B N 1
ATOM 1491 C CA . GLY B 1 65 ? 3.846 -9.172 13.344 1 87.69 65 GLY B CA 1
ATOM 1492 C C . GLY B 1 65 ? 4.617 -8.336 12.336 1 87.69 65 GLY B C 1
ATOM 1493 O O . GLY B 1 65 ? 4.02 -7.645 11.508 1 87.69 65 GLY B O 1
ATOM 1494 N N . ILE B 1 66 ? 5.969 -8.305 12.594 1 83.62 66 ILE B N 1
ATOM 1495 C CA . ILE B 1 66 ? 6.879 -7.605 11.688 1 83.62 66 ILE B CA 1
ATOM 1496 C C . ILE B 1 66 ? 7.32 -8.555 10.57 1 83.62 66 ILE B C 1
ATOM 1498 O O . ILE B 1 66 ? 7.777 -9.664 10.836 1 83.62 66 ILE B O 1
ATOM 1502 N N . LEU B 1 67 ? 6.969 -8.125 9.383 1 80.56 67 LEU B N 1
ATOM 1503 C CA . LEU B 1 67 ? 7.379 -8.906 8.219 1 80.56 67 LEU B CA 1
ATOM 1504 C C . LEU B 1 67 ? 8.766 -8.484 7.746 1 80.56 67 LEU B C 1
ATOM 1506 O O . LEU B 1 67 ? 9.094 -7.297 7.738 1 80.56 67 LEU B O 1
ATOM 1510 N N . ASP B 1 68 ? 9.562 -9.453 7.684 1 76.12 68 ASP B N 1
ATOM 1511 C CA . ASP B 1 68 ? 10.844 -9.172 7.039 1 76.12 68 ASP B CA 1
ATOM 1512 C C . ASP B 1 68 ? 10.656 -8.883 5.551 1 76.12 68 ASP B C 1
ATOM 1514 O O . ASP B 1 68 ? 9.875 -9.555 4.875 1 76.12 68 ASP B O 1
ATOM 1518 N N . PHE B 1 69 ? 11.266 -7.781 5.078 1 71.31 69 PHE B N 1
ATOM 1519 C CA . PHE B 1 69 ? 11.18 -7.402 3.674 1 71.31 69 PHE B CA 1
ATOM 1520 C C . PHE B 1 69 ? 11.57 -8.57 2.773 1 71.31 69 PHE B C 1
ATOM 1522 O O . PHE B 1 69 ? 11.25 -8.578 1.583 1 71.31 69 PHE B O 1
ATOM 1529 N N . SER B 1 70 ? 11.992 -9.508 3.443 1 63.69 70 SER B N 1
ATOM 1530 C CA . SER B 1 70 ? 12.469 -10.656 2.678 1 63.69 70 SER B CA 1
ATOM 1531 C C . SER B 1 70 ? 11.391 -11.727 2.553 1 63.69 70 SER B C 1
ATOM 1533 O O . SER B 1 70 ? 11.508 -12.641 1.738 1 63.69 70 SER B O 1
ATOM 1535 N N . LEU B 1 71 ? 10.453 -11.539 3.336 1 72 71 LEU B N 1
ATOM 1536 C CA . LEU B 1 71 ? 9.406 -12.539 3.203 1 72 71 LEU B CA 1
ATOM 1537 C C . LEU B 1 71 ? 8.633 -12.352 1.902 1 72 71 LEU B C 1
ATOM 1539 O O . LEU B 1 71 ? 7.629 -11.641 1.87 1 72 71 LEU B O 1
ATOM 1543 N N . ILE B 1 72 ? 9.031 -13.102 0.991 1 82.62 72 ILE B N 1
ATOM 1544 C CA . ILE B 1 72 ? 8.617 -13.008 -0.403 1 82.62 72 ILE B CA 1
ATOM 1545 C C . ILE B 1 72 ? 7.277 -13.727 -0.592 1 82.62 72 ILE B C 1
ATOM 1547 O O . ILE B 1 72 ? 7.094 -14.836 -0.1 1 82.62 72 ILE B O 1
ATOM 1551 N N . GLY B 1 73 ? 6.312 -13 -1.133 1 90.5 73 GLY B N 1
ATOM 1552 C CA . GLY B 1 73 ? 5.145 -13.664 -1.687 1 90.5 73 GLY B CA 1
ATOM 1553 C C . GLY B 1 73 ? 3.947 -13.641 -0.753 1 90.5 73 GLY B C 1
ATOM 1554 O O . GLY B 1 73 ? 2.883 -14.164 -1.087 1 90.5 73 GLY B O 1
ATOM 1555 N N . ILE B 1 74 ? 4.102 -13.094 0.407 1 92 74 ILE B N 1
ATOM 1556 C CA . ILE B 1 74 ? 3.01 -13.078 1.373 1 92 74 ILE B CA 1
ATOM 1557 C C . ILE B 1 74 ? 1.836 -12.281 0.812 1 92 74 ILE B C 1
ATOM 1559 O O . ILE B 1 74 ? 0.709 -12.781 0.753 1 92 74 ILE B O 1
ATOM 1563 N N . LEU B 1 75 ? 2.139 -11.055 0.417 1 94.25 75 LEU B N 1
ATOM 1564 C CA . LEU B 1 75 ? 1.077 -10.227 -0.141 1 94.25 75 LEU B CA 1
ATOM 1565 C C . LEU B 1 75 ? 0.477 -10.867 -1.385 1 94.25 75 LEU B C 1
ATOM 1567 O O . LEU B 1 75 ? -0.739 -10.828 -1.587 1 94.25 75 LEU B O 1
ATOM 1571 N N . SER B 1 76 ? 1.324 -11.461 -2.191 1 94.81 76 SER B N 1
ATOM 1572 C CA . SER B 1 76 ? 0.857 -12.117 -3.408 1 94.81 76 SER B CA 1
ATOM 1573 C C . SER B 1 76 ? -0.12 -13.242 -3.09 1 94.81 76 SER B C 1
ATOM 1575 O O . SER B 1 76 ? -1.135 -13.406 -3.77 1 94.81 76 SER B O 1
ATOM 1577 N N . LYS B 1 77 ? 0.191 -14.008 -2.139 1 95.25 77 LYS B N 1
ATOM 1578 C CA . LYS B 1 77 ? -0.668 -15.125 -1.762 1 95.25 77 LYS B CA 1
ATOM 1579 C C . LYS B 1 77 ? -2.018 -14.633 -1.247 1 95.25 77 LYS B C 1
ATOM 1581 O O . LYS B 1 77 ? -3.066 -15.109 -1.685 1 95.25 77 LYS B O 1
ATOM 1586 N N . LEU B 1 78 ? -1.996 -13.68 -0.338 1 96.06 78 LEU B N 1
ATOM 1587 C CA . LEU B 1 78 ? -3.227 -13.141 0.228 1 96.06 78 LEU B CA 1
ATOM 1588 C C . LEU B 1 78 ? -4.09 -12.5 -0.856 1 96.06 78 LEU B C 1
ATOM 1590 O O . LEU B 1 78 ? -5.297 -12.75 -0.918 1 96.06 78 LEU B O 1
ATOM 1594 N N . SER B 1 79 ? -3.434 -11.68 -1.654 1 95.94 79 SER B N 1
ATOM 1595 C CA . SER B 1 79 ? -4.172 -10.984 -2.705 1 95.94 79 SER B CA 1
ATOM 1596 C C . SER B 1 79 ? -4.73 -11.969 -3.727 1 95.94 79 SER B C 1
ATOM 1598 O O . SER B 1 79 ? -5.828 -11.766 -4.254 1 95.94 79 SER B O 1
ATOM 1600 N N . SER B 1 80 ? -4.008 -13.055 -4.008 1 96.31 80 SER B N 1
ATOM 1601 C CA . SER B 1 80 ? -4.473 -14.07 -4.945 1 96.31 80 SER B CA 1
ATOM 1602 C C . SER B 1 80 ? -5.703 -14.797 -4.414 1 96.31 80 SER B C 1
ATOM 1604 O O . SER B 1 80 ? -6.66 -15.031 -5.152 1 96.31 80 SER B O 1
ATOM 1606 N N . ILE B 1 81 ? -5.66 -15.18 -3.211 1 97.44 81 ILE B N 1
ATOM 1607 C CA . ILE B 1 81 ? -6.781 -15.859 -2.572 1 97.44 81 ILE B CA 1
ATOM 1608 C C . ILE B 1 81 ? -8.039 -14.992 -2.678 1 97.44 81 ILE B C 1
ATOM 1610 O O . ILE B 1 81 ? -9.102 -15.484 -3.051 1 97.44 81 ILE B O 1
ATOM 1614 N N . LEU B 1 82 ? -7.918 -13.703 -2.354 1 97.31 82 LEU B N 1
ATOM 1615 C CA . LEU B 1 82 ? -9.055 -12.789 -2.369 1 97.31 82 LEU B CA 1
ATOM 1616 C C . LEU B 1 82 ? -9.539 -12.547 -3.797 1 97.31 82 LEU B C 1
ATOM 1618 O O . LEU B 1 82 ? -10.75 -12.508 -4.047 1 97.31 82 LEU B O 1
ATOM 1622 N N . ALA B 1 83 ? -8.586 -12.438 -4.707 1 95.81 83 ALA B N 1
ATOM 1623 C CA . ALA B 1 83 ? -8.938 -12.234 -6.109 1 95.81 83 ALA B CA 1
ATOM 1624 C C . ALA B 1 83 ? -9.719 -13.422 -6.66 1 95.81 83 ALA B C 1
ATOM 1626 O O . ALA B 1 83 ? -10.656 -13.25 -7.441 1 95.81 83 ALA B O 1
ATOM 1627 N N . GLU B 1 84 ? -9.328 -14.594 -6.305 1 95.94 84 GLU B N 1
ATOM 1628 C CA . GLU B 1 84 ? -10.008 -15.805 -6.742 1 95.94 84 GLU B CA 1
ATOM 1629 C C . GLU B 1 84 ? -11.469 -15.812 -6.297 1 95.94 84 GLU B C 1
ATOM 1631 O O . GLU B 1 84 ? -12.32 -16.438 -6.941 1 95.94 84 GLU B O 1
ATOM 1636 N N . GLU B 1 85 ? -11.805 -15.094 -5.258 1 95.94 85 GLU B N 1
ATOM 1637 C CA . GLU B 1 85 ? -13.164 -15 -4.73 1 95.94 85 GLU B CA 1
ATOM 1638 C C . GLU B 1 85 ? -13.859 -13.742 -5.223 1 95.94 85 GLU B C 1
ATOM 1640 O O . GLU B 1 85 ? -14.938 -13.391 -4.734 1 95.94 85 GLU B O 1
ATOM 1645 N N . GLY B 1 86 ? -13.195 -13.055 -6.094 1 94.81 86 GLY B N 1
ATOM 1646 C CA . GLY B 1 86 ? -13.789 -11.852 -6.668 1 94.81 86 GLY B CA 1
ATOM 1647 C C . GLY B 1 86 ? -13.742 -10.664 -5.727 1 94.81 86 GLY B C 1
ATOM 1648 O O . GLY B 1 86 ? -14.586 -9.766 -5.82 1 94.81 86 GLY B O 1
ATOM 1649 N N . ILE B 1 87 ? -12.883 -10.633 -4.809 1 95.75 87 ILE B N 1
ATOM 1650 C CA . ILE B 1 87 ? -12.781 -9.539 -3.844 1 95.75 87 ILE B CA 1
ATOM 1651 C C . ILE B 1 87 ? -11.633 -8.617 -4.223 1 95.75 87 ILE B C 1
ATOM 1653 O O . ILE B 1 87 ? -10.469 -9.039 -4.254 1 95.75 87 ILE B O 1
ATOM 1657 N N . GLY B 1 88 ? -11.938 -7.367 -4.559 1 94.75 88 GLY B N 1
ATOM 1658 C CA . GLY B 1 88 ? -10.922 -6.355 -4.789 1 94.75 88 GLY B CA 1
ATOM 1659 C C . GLY B 1 88 ? -10.258 -5.875 -3.514 1 94.75 88 GLY B C 1
ATOM 1660 O O . GLY B 1 88 ? -10.867 -5.887 -2.445 1 94.75 88 GLY B O 1
ATOM 1661 N N . ILE B 1 89 ? -9.023 -5.398 -3.689 1 96.44 89 ILE B N 1
ATOM 1662 C CA . ILE B 1 89 ? -8.32 -5.004 -2.473 1 96.44 89 ILE B CA 1
ATOM 1663 C C . ILE B 1 89 ? -7.613 -3.668 -2.695 1 96.44 89 ILE B C 1
ATOM 1665 O O . ILE B 1 89 ? -7.352 -3.279 -3.836 1 96.44 89 ILE B O 1
ATOM 1669 N N . PHE B 1 90 ? -7.418 -2.918 -1.63 1 96.94 90 PHE B N 1
ATOM 1670 C CA . PHE B 1 90 ? -6.508 -1.79 -1.47 1 96.94 90 PHE B CA 1
ATOM 1671 C C . PHE B 1 90 ? -5.375 -2.139 -0.513 1 96.94 90 PHE B C 1
ATOM 1673 O O . PHE B 1 90 ? -5.582 -2.23 0.699 1 96.94 90 PHE B O 1
ATOM 1680 N N . ALA B 1 91 ? -4.148 -2.346 -1.048 1 96.94 91 ALA B N 1
ATOM 1681 C CA . ALA B 1 91 ? -3.041 -2.838 -0.233 1 96.94 91 ALA B CA 1
ATOM 1682 C C . ALA B 1 91 ? -2.047 -1.722 0.075 1 96.94 91 ALA B C 1
ATOM 1684 O O . ALA B 1 91 ? -1.722 -0.914 -0.798 1 96.94 91 ALA B O 1
ATOM 1685 N N . VAL B 1 92 ? -1.59 -1.675 1.301 1 97.88 92 VAL B N 1
ATOM 1686 C CA . VAL B 1 92 ? -0.58 -0.705 1.71 1 97.88 92 VAL B CA 1
ATOM 1687 C C . VAL B 1 92 ? 0.484 -1.396 2.561 1 97.88 92 VAL B C 1
ATOM 1689 O O . VAL B 1 92 ? 0.213 -1.809 3.691 1 97.88 92 VAL B O 1
ATOM 1692 N N . SER B 1 93 ? 1.634 -1.481 1.991 1 97.06 93 SER B N 1
ATOM 1693 C CA . SER B 1 93 ? 2.775 -1.955 2.768 1 97.06 93 SER B CA 1
ATOM 1694 C C . SER B 1 93 ? 3.33 -0.853 3.662 1 97.06 93 SER B C 1
ATOM 1696 O O . SER B 1 93 ? 3.402 0.309 3.254 1 97.06 93 SER B O 1
ATOM 1698 N N . THR B 1 94 ? 3.711 -1.17 4.848 1 97.5 94 THR B N 1
ATOM 1699 C CA . THR B 1 94 ? 4.438 -0.314 5.777 1 97.5 94 THR B CA 1
ATOM 1700 C C . THR B 1 94 ? 5.766 -0.957 6.176 1 97.5 94 THR B C 1
ATOM 1702 O O . THR B 1 94 ? 6.102 -2.045 5.707 1 97.5 94 THR B O 1
ATOM 1705 N N . PHE B 1 95 ? 6.531 -0.255 7.012 1 97.44 95 PHE B N 1
ATOM 1706 C CA . PHE B 1 95 ? 7.809 -0.811 7.438 1 97.4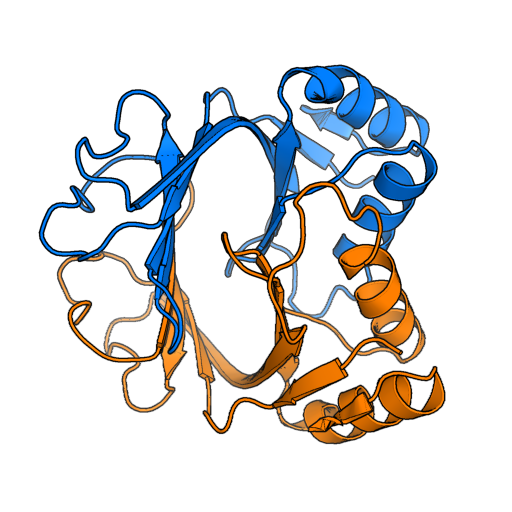4 95 PHE B CA 1
ATOM 1707 C C . PHE B 1 95 ? 7.602 -2.119 8.195 1 97.44 95 PHE B C 1
ATOM 1709 O O . PHE B 1 95 ? 8.352 -3.08 7.996 1 97.44 95 PHE B O 1
ATOM 1716 N N . ASN B 1 96 ? 6.625 -2.229 9.055 1 96.31 96 ASN B N 1
ATOM 1717 C CA . ASN B 1 96 ? 6.406 -3.389 9.914 1 96.31 96 ASN B CA 1
ATOM 1718 C C . ASN B 1 96 ? 5.691 -4.512 9.164 1 96.31 96 ASN B C 1
ATOM 1720 O O . ASN B 1 96 ? 6.035 -5.684 9.328 1 96.31 96 ASN B O 1
ATOM 1724 N N . THR B 1 97 ? 4.648 -4.148 8.461 1 96.5 97 THR B N 1
ATOM 1725 C CA . THR B 1 97 ? 3.787 -5.188 7.91 1 96.5 97 THR B CA 1
ATOM 1726 C C . THR B 1 97 ? 2.928 -4.637 6.781 1 96.5 97 THR B C 1
ATOM 1728 O O . THR B 1 97 ? 3.117 -3.498 6.348 1 96.5 97 THR B O 1
ATOM 1731 N N . ASP B 1 98 ? 2.082 -5.441 6.246 1 96.56 98 ASP B N 1
ATOM 1732 C CA . ASP B 1 98 ? 1.158 -5.055 5.188 1 96.56 98 ASP B CA 1
ATOM 1733 C C . ASP B 1 98 ? -0.263 -4.902 5.727 1 96.56 98 ASP B C 1
ATOM 1735 O O . ASP B 1 98 ? -0.706 -5.699 6.555 1 96.56 98 ASP B O 1
ATOM 1739 N N . TYR B 1 99 ? -0.952 -3.881 5.23 1 98.12 99 TYR B N 1
ATOM 1740 C CA . TYR B 1 99 ? -2.379 -3.676 5.453 1 98.12 99 TYR B CA 1
ATOM 1741 C C . TYR B 1 99 ? -3.174 -3.93 4.18 1 98.12 99 TYR B C 1
ATOM 1743 O O . TYR B 1 99 ? -2.746 -3.543 3.088 1 98.12 99 TYR B O 1
ATOM 1751 N N . ILE B 1 100 ? -4.238 -4.609 4.355 1 97.94 100 ILE B N 1
ATOM 1752 C CA . ILE B 1 100 ? -5.137 -4.875 3.238 1 97.94 100 ILE B CA 1
ATOM 1753 C C . ILE B 1 100 ? -6.535 -4.348 3.561 1 97.94 100 ILE B C 1
ATOM 1755 O O . ILE B 1 100 ? -7.109 -4.691 4.594 1 97.94 100 ILE B O 1
ATOM 1759 N N . LEU B 1 101 ? -7 -3.451 2.748 1 98.19 101 LEU B N 1
ATOM 1760 C CA . LEU B 1 101 ? -8.359 -2.941 2.857 1 98.19 101 LEU B CA 1
ATOM 1761 C C . LEU B 1 101 ? -9.281 -3.617 1.845 1 98.19 101 LEU B C 1
ATOM 1763 O O . LEU B 1 101 ? -8.883 -3.859 0.704 1 98.19 101 LEU B O 1
ATOM 1767 N N . VAL B 1 102 ? -10.453 -3.916 2.248 1 97.31 102 VAL B N 1
ATOM 1768 C CA . VAL B 1 102 ? -11.516 -4.438 1.397 1 97.31 102 VAL B CA 1
ATOM 1769 C C . VAL B 1 102 ? -12.82 -3.68 1.67 1 97.31 102 VAL B C 1
ATOM 1771 O O . VAL B 1 102 ? -12.977 -3.074 2.73 1 97.31 102 VAL B O 1
ATOM 1774 N N . LYS B 1 103 ? -13.641 -3.646 0.618 1 97.25 103 LYS B N 1
ATOM 1775 C CA . LYS B 1 103 ? -14.945 -3.02 0.838 1 97.25 103 LYS B CA 1
ATOM 1776 C C . LYS B 1 103 ? -15.695 -3.703 1.977 1 97.25 103 LYS B C 1
ATOM 1778 O O . LYS B 1 103 ? -15.68 -4.93 2.09 1 97.25 103 LYS B O 1
ATOM 1783 N N . LYS B 1 104 ? -16.406 -2.859 2.723 1 98.06 104 LYS B N 1
ATOM 1784 C CA . LYS B 1 104 ? -17.125 -3.309 3.912 1 98.06 104 LYS B CA 1
ATOM 1785 C C . LYS B 1 104 ? -18.031 -4.488 3.59 1 98.06 104 LYS B C 1
ATOM 1787 O O . LYS B 1 104 ? -18.141 -5.434 4.371 1 98.06 104 LYS B O 1
ATOM 1792 N N . GLY B 1 105 ? -18.703 -4.477 2.486 1 97.38 105 GLY B N 1
ATOM 1793 C CA . GLY B 1 105 ? -19.609 -5.535 2.096 1 97.38 105 GLY B CA 1
ATOM 1794 C C . GLY B 1 105 ? -18.938 -6.871 1.875 1 97.38 105 GLY B C 1
ATOM 1795 O O . GLY B 1 105 ? -19.578 -7.922 1.949 1 97.38 105 GLY B O 1
ATOM 1796 N N . ASN B 1 106 ? -17.641 -6.875 1.625 1 97.19 106 ASN B N 1
ATOM 1797 C CA . ASN B 1 106 ? -16.875 -8.086 1.348 1 97.19 106 ASN B CA 1
ATOM 1798 C C . ASN B 1 106 ? -15.977 -8.469 2.52 1 97.19 106 ASN B C 1
ATOM 1800 O O . ASN B 1 106 ? -15.273 -9.477 2.467 1 97.19 106 ASN B O 1
ATOM 1804 N N . PHE B 1 107 ? -16.047 -7.707 3.576 1 98.31 107 PHE B N 1
ATOM 1805 C CA . PHE B 1 107 ? -15.039 -7.812 4.629 1 98.31 107 PHE B CA 1
ATOM 1806 C C . PHE B 1 107 ? -15.141 -9.156 5.34 1 98.31 107 PHE B C 1
ATOM 1808 O O . PHE B 1 107 ? -14.141 -9.867 5.48 1 98.31 107 PHE B O 1
ATOM 1815 N N . GLU B 1 108 ? -16.281 -9.5 5.766 1 97.88 108 GLU B N 1
ATOM 1816 C CA . GLU B 1 108 ? -16.469 -10.773 6.461 1 97.88 108 GLU B CA 1
ATOM 1817 C C . GLU B 1 108 ? -16.141 -11.953 5.543 1 97.88 108 GLU B C 1
ATOM 1819 O O . GLU B 1 108 ? -15.531 -12.93 5.973 1 97.88 108 GLU B O 1
ATOM 1824 N N . LYS B 1 109 ? -16.625 -11.859 4.359 1 98.19 109 LYS B N 1
ATOM 1825 C CA . LYS B 1 109 ? -16.312 -12.906 3.381 1 98.19 109 LYS B CA 1
ATOM 1826 C C . LYS B 1 109 ? -14.812 -13.047 3.18 1 98.19 109 LYS B C 1
ATOM 1828 O O . LYS B 1 109 ? -14.289 -14.164 3.096 1 98.19 109 LYS B O 1
ATOM 1833 N N . ALA B 1 110 ? -14.078 -11.906 3.061 1 98.19 110 ALA B N 1
ATOM 1834 C CA . ALA B 1 110 ? -12.625 -11.914 2.879 1 98.19 110 ALA B CA 1
ATOM 1835 C C . ALA B 1 110 ? -11.93 -12.648 4.02 1 98.19 110 ALA B C 1
ATOM 1837 O O . ALA B 1 110 ? -11.086 -13.516 3.783 1 98.19 110 ALA B O 1
ATOM 1838 N N . LEU B 1 111 ? -12.328 -12.328 5.234 1 98.19 111 LEU B N 1
ATOM 1839 C CA . LEU B 1 111 ? -11.719 -12.953 6.402 1 98.19 111 LEU B CA 1
ATOM 1840 C C . LEU B 1 111 ? -12.016 -14.445 6.445 1 98.19 111 LEU B C 1
ATOM 1842 O O . LEU B 1 111 ? -11.148 -15.25 6.789 1 98.19 111 LEU B O 1
ATOM 1846 N N . GLN B 1 112 ? -13.227 -14.766 6.109 1 98.12 112 GLN B N 1
ATOM 1847 C CA . GLN B 1 112 ? -13.609 -16.172 6.105 1 98.12 112 GLN B CA 1
ATOM 1848 C C . GLN B 1 112 ? -12.812 -16.969 5.074 1 98.12 112 GLN B C 1
ATOM 1850 O O . GLN B 1 112 ? -12.359 -18.078 5.352 1 98.12 112 GLN B O 1
ATOM 1855 N N . VAL B 1 113 ? -12.719 -16.422 3.916 1 98.06 113 VAL B N 1
ATOM 1856 C CA . VAL B 1 113 ? -11.977 -17.078 2.836 1 98.06 113 VAL B CA 1
ATOM 1857 C C . VAL B 1 113 ? -10.523 -17.297 3.264 1 98.06 113 VAL B C 1
ATOM 1859 O O . VAL B 1 113 ? -9.953 -18.359 3.018 1 98.06 113 VAL B O 1
ATOM 1862 N N . LEU B 1 114 ? -9.875 -16.281 3.873 1 98 114 LEU B N 1
ATOM 1863 C CA . LEU B 1 114 ? -8.492 -16.391 4.316 1 98 114 LEU B CA 1
ATOM 1864 C C . LEU B 1 114 ? -8.359 -17.375 5.461 1 98 114 LEU B C 1
ATOM 1866 O O . LEU B 1 114 ? -7.391 -18.141 5.516 1 98 114 LEU B O 1
ATOM 1870 N N . ALA B 1 115 ? -9.352 -17.375 6.352 1 97.62 115 ALA B N 1
ATOM 1871 C CA . ALA B 1 115 ? -9.375 -18.359 7.43 1 97.62 115 ALA B CA 1
ATOM 1872 C C . ALA B 1 115 ? -9.43 -19.781 6.875 1 97.62 115 ALA B C 1
ATOM 1874 O O . ALA B 1 115 ? -8.742 -20.672 7.375 1 97.62 115 ALA B O 1
ATOM 1875 N N . ASP B 1 116 ? -10.242 -19.969 5.867 1 97.5 116 ASP B N 1
ATOM 1876 C CA . ASP B 1 116 ? -10.398 -21.266 5.238 1 97.5 116 ASP B CA 1
ATOM 1877 C C . ASP B 1 116 ? -9.094 -21.734 4.605 1 97.5 116 ASP B C 1
ATOM 1879 O O . ASP B 1 116 ? -8.875 -22.938 4.434 1 97.5 116 ASP B O 1
ATOM 1883 N N . LYS B 1 117 ? -8.281 -20.781 4.23 1 96.81 117 LYS B N 1
ATOM 1884 C CA . LYS B 1 117 ? -7 -21.109 3.615 1 96.81 117 LYS B CA 1
ATOM 1885 C C . LYS B 1 117 ? -5.902 -21.25 4.668 1 96.81 117 LYS B C 1
ATOM 1887 O O . LYS B 1 117 ? -4.73 -21.422 4.332 1 96.81 117 LYS B O 1
ATOM 1892 N N . GLY B 1 118 ? -6.215 -21.078 5.949 1 96 118 GLY B N 1
ATOM 1893 C CA . GLY B 1 118 ? -5.281 -21.422 7.008 1 96 118 GLY B CA 1
ATOM 1894 C C . GLY B 1 118 ? -4.766 -20.219 7.766 1 96 118 GLY B C 1
ATOM 1895 O O . GLY B 1 118 ? -3.92 -20.344 8.656 1 96 118 GLY B O 1
ATOM 1896 N N . TYR B 1 119 ? -5.25 -19.078 7.469 1 96.31 119 TYR B N 1
ATOM 1897 C CA . TYR B 1 119 ? -4.844 -17.891 8.203 1 96.31 119 TYR B CA 1
ATOM 1898 C C . TYR B 1 119 ? -5.645 -17.734 9.492 1 96.31 119 TYR B C 1
ATOM 1900 O O . TYR B 1 119 ? -6.852 -17.984 9.508 1 96.31 119 TYR B O 1
ATOM 1908 N N . GLY B 1 120 ? -4.969 -17.438 10.547 1 96.94 120 GLY B N 1
ATOM 1909 C CA . GLY B 1 120 ? -5.656 -17.109 11.789 1 96.94 120 GLY B CA 1
ATOM 1910 C C . GLY B 1 120 ? -6.242 -15.719 11.805 1 96.94 120 GLY B C 1
ATOM 1911 O O . GLY B 1 120 ? -5.582 -14.758 11.398 1 96.94 120 GLY B O 1
ATOM 1912 N N . ILE B 1 121 ? -7.43 -15.625 12.25 1 95.81 121 ILE B N 1
ATOM 1913 C CA . ILE B 1 121 ? -8.094 -14.328 12.305 1 95.81 121 ILE B CA 1
ATOM 1914 C C . ILE B 1 121 ? -8.195 -13.859 13.75 1 95.81 121 ILE B C 1
ATOM 1916 O O . ILE B 1 121 ? -8.641 -14.609 14.625 1 95.81 121 ILE B O 1
ATOM 1920 N N . ARG B 1 122 ? -7.766 -12.68 13.914 1 92.06 122 ARG B N 1
ATOM 1921 C CA . ARG B 1 122 ? -7.855 -12.094 15.25 1 92.06 122 ARG B CA 1
ATOM 1922 C C . ARG B 1 122 ? -8.594 -10.758 15.211 1 92.06 122 ARG B C 1
ATOM 1924 O O . ARG B 1 122 ? -8.398 -9.969 14.289 1 92.06 122 ARG B O 1
#

Sequence (244 aa):
MMRLKKMDLDLTVCKVPTIRELTLDQGFYFIGRTDEEISLVCETDRTPANTLERDDGWKAFRIEGILDFSLIGILSKLSSILAEEGIGIFAVSTFNTDYILVKKGNFEKALQVLADKGYGIRMMRLKKMDLDLTVCKVPTIRELTLDQGFYFIGRTDEEISLVCETDRTPANTLERDDGWKAFRIEGILDFSLIGILSKLSSILAEEGIGIFAVSTFNTDYILVKKGNFEKALQVLADKGYGIR

Solvent-accessible surface area (backbone atoms only — not comparable to full-atom values): 13018 Å² total; per-residue (Å²): 125,60,39,34,37,63,50,96,53,56,26,23,44,26,30,38,86,60,66,84,81,56,76,78,89,60,75,53,36,37,39,35,35,49,100,84,46,33,19,36,35,30,39,48,93,68,54,70,88,70,50,76,43,75,48,72,54,28,30,39,33,30,46,61,64,74,50,56,76,69,62,55,38,55,66,18,51,55,38,39,58,34,26,76,73,70,43,37,73,48,40,38,50,49,66,48,32,44,36,42,28,26,45,49,91,47,38,65,60,49,51,49,54,43,38,76,73,56,35,42,81,82,126,60,39,33,36,60,50,96,53,55,26,23,44,24,29,37,87,61,67,84,81,57,74,76,89,60,73,52,37,36,37,36,35,48,101,84,45,35,18,35,36,29,40,48,94,68,56,68,89,71,49,77,43,76,46,72,52,28,31,38,33,29,48,61,63,73,49,55,76,70,61,55,40,55,68,19,50,54,38,38,59,35,27,76,70,70,42,38,72,47,41,39,49,48,67,45,32,44,35,41,28,28,46,49,93,46,38,65,59,50,52,48,55,41,39,74,74,54,34,41,81,84

pLDDT: mean 95.05, std 5.78, range [62.75, 98.69]

Organism: Acidaminococcus fermentans (strain ATCC 25085 / DSM 20731 / CCUG 9996 / CIP 106432 / VR4) (NCBI:txid591001)

Radius of gyration: 16.63 Å; Cα contacts (8 Å, |Δi|>4): 535; chains: 2; bounding box: 39×43×39 Å